Protein AF-A0A8T4W3H3-F1 (afdb_monomer)

Mean predicted aligned error: 14.24 Å

Secondary structure (DSSP, 8-state):
----SHHHHHHHHHHHHHHHTTSEEE-TTT--EEETT-SB-TTT--B--HHHHHHHH----HHHHHHHHHHSTTHHHHHTT-HHHHHHHHHHHHHHHHHHHHHTTSTTTHHHHHHHHHHHHHHHHHHHHHS--GGGTTT----SSPP-HHHHHHHHHHSTTHHHHHTT-HHHHHHHHHHHHHHHHHHHHHHHHH--TTHHHHHHHHHHHHHHHHHHHHHHHHHHHHHHHHHHHHHHHHHH--

Sequence (242 aa):
MPEGGRVQEIFIDGVSSRLENRDKYICPGCSEKITSKTKECPNCGLEFGKSYGHILKNRKNKIAAAIGTALFPGIGQLHNDQLEKSLIFLFLGVISHHYILNYISGSYIFLPIILIALLWAYFIYDAYSSVPNFAYQEGISPSNTEKSTIKAVLGSVVFPGIGQIYNGQYTKGAIMILVESIAFFYLHMTYYGFGILLEPLHALLFIAWLWAFNIYDAFMISKKINLLKGEILSLKETYRSG

Radius of gyration: 24.1 Å; Cα contacts (8 Å, |Δi|>4): 242; chains: 1; bounding box: 52×74×60 Å

Structure (mmCIF, N/CA/C/O backbone):
data_AF-A0A8T4W3H3-F1
#
_entry.id   AF-A0A8T4W3H3-F1
#
loop_
_atom_site.group_PDB
_atom_site.id
_atom_site.type_symbol
_atom_site.label_atom_id
_atom_site.label_alt_id
_atom_site.label_comp_id
_atom_site.label_asym_id
_atom_site.label_entity_id
_atom_site.label_seq_id
_atom_site.pdbx_PDB_ins_code
_atom_site.Cartn_x
_atom_site.Cartn_y
_atom_site.Cartn_z
_atom_site.occupancy
_atom_site.B_iso_or_equiv
_atom_site.auth_seq_id
_atom_site.auth_comp_id
_atom_site.auth_asym_id
_atom_site.auth_atom_id
_atom_site.pdbx_PDB_model_num
ATOM 1 N N . MET A 1 1 ? -10.776 60.992 21.152 1.00 45.81 1 MET A N 1
ATOM 2 C CA . MET A 1 1 ? -10.288 59.643 20.789 1.00 45.81 1 MET A CA 1
ATOM 3 C C . MET A 1 1 ? -10.115 58.849 22.072 1.00 45.81 1 MET A C 1
ATOM 5 O O . MET A 1 1 ? -9.327 59.273 22.908 1.00 45.81 1 MET A O 1
ATOM 9 N N . PRO A 1 2 ? -10.950 57.821 22.291 1.00 41.34 2 PRO A N 1
ATOM 10 C CA . PRO A 1 2 ? -10.392 56.467 22.334 1.00 41.34 2 PRO A CA 1
ATOM 11 C C . PRO A 1 2 ? -11.343 55.413 21.723 1.00 41.34 2 PRO A C 1
ATOM 13 O O . PRO A 1 2 ? -12.384 55.106 22.291 1.00 41.34 2 PRO A O 1
ATOM 16 N N . GLU A 1 3 ? -10.955 54.807 20.597 1.00 42.91 3 GLU A N 1
ATOM 17 C CA . GLU A 1 3 ? -11.594 53.602 20.023 1.00 42.91 3 GLU A CA 1
ATOM 18 C C . GLU A 1 3 ? -10.587 52.438 19.936 1.00 42.91 3 GLU A C 1
ATOM 20 O O . GLU A 1 3 ? -10.442 51.780 18.913 1.00 42.91 3 GLU A O 1
ATOM 25 N N . GLY A 1 4 ? -9.827 52.203 21.009 1.00 39.50 4 GLY A N 1
ATOM 26 C CA . GLY A 1 4 ? -8.766 51.183 21.028 1.00 39.50 4 GLY A CA 1
ATOM 27 C C . GLY A 1 4 ? -9.091 49.886 21.778 1.00 39.50 4 GLY A C 1
ATOM 28 O O . GLY A 1 4 ? -8.348 48.923 21.645 1.00 39.50 4 GLY A O 1
ATOM 29 N N . GLY A 1 5 ? -10.162 49.841 22.581 1.00 38.53 5 GLY A N 1
ATOM 30 C CA . GLY A 1 5 ? -10.387 48.739 23.535 1.00 38.53 5 GLY A CA 1
ATOM 31 C C . GLY A 1 5 ? -11.334 47.627 23.072 1.00 38.53 5 GLY A C 1
ATOM 32 O O . GLY A 1 5 ? -11.196 46.487 23.495 1.00 38.53 5 GLY A O 1
ATOM 33 N N . ARG A 1 6 ? -12.289 47.920 22.180 1.00 38.94 6 ARG A N 1
ATOM 34 C CA . ARG A 1 6 ? -13.423 47.009 21.918 1.00 38.94 6 ARG A CA 1
ATOM 35 C C . ARG A 1 6 ? -13.124 45.898 20.896 1.00 38.94 6 ARG A C 1
ATOM 37 O O . ARG A 1 6 ? -13.886 44.947 20.786 1.00 38.94 6 ARG A O 1
ATOM 44 N N . VAL A 1 7 ? -12.023 45.997 20.145 1.00 41.88 7 VAL A N 1
ATOM 45 C CA . VAL A 1 7 ? -11.688 45.039 19.069 1.00 41.88 7 VAL A CA 1
ATOM 46 C C . VAL A 1 7 ? -10.893 43.830 19.588 1.00 41.88 7 VAL A C 1
ATOM 48 O O . VAL A 1 7 ? -11.003 42.745 19.022 1.00 41.88 7 VAL A O 1
ATOM 51 N N . GLN A 1 8 ? -10.139 43.968 20.688 1.00 38.69 8 GLN A N 1
ATOM 52 C CA . GLN A 1 8 ? -9.383 42.845 21.263 1.00 38.69 8 GLN A CA 1
ATOM 53 C C . GLN A 1 8 ? -10.273 41.841 22.012 1.00 38.69 8 GLN A C 1
ATOM 55 O O . GLN A 1 8 ? -10.057 40.641 21.868 1.00 38.69 8 GLN A O 1
ATOM 60 N N . GLU A 1 9 ? -11.310 42.288 22.726 1.00 37.81 9 GLU A N 1
ATOM 61 C CA . GLU A 1 9 ? -12.220 41.381 23.451 1.00 37.81 9 GLU A CA 1
ATOM 62 C C . GLU A 1 9 ? -13.049 40.504 22.496 1.00 37.81 9 GLU A C 1
ATOM 64 O O . GLU A 1 9 ? -13.108 39.290 22.667 1.00 37.81 9 GLU A O 1
ATOM 69 N N . ILE A 1 10 ? -13.565 41.066 21.394 1.00 43.97 10 ILE A N 1
ATOM 70 C CA . ILE A 1 10 ? -14.356 40.309 20.401 1.00 43.97 10 ILE A CA 1
ATOM 71 C C . ILE A 1 10 ? -13.502 39.242 19.686 1.00 43.97 10 ILE A C 1
ATOM 73 O O . ILE A 1 10 ? -13.996 38.166 19.335 1.00 43.97 10 ILE A O 1
ATOM 77 N N . PHE A 1 11 ? -12.208 39.508 19.477 1.00 35.41 11 PHE A N 1
ATOM 78 C CA . PHE A 1 11 ? -11.300 38.554 18.838 1.00 35.41 11 PHE A CA 1
ATOM 79 C C . PHE A 1 11 ? -10.868 37.432 19.794 1.00 35.41 11 PHE A C 1
ATOM 81 O O . PHE A 1 11 ? -10.768 36.280 19.370 1.00 35.41 11 PHE A O 1
ATOM 88 N N . ILE A 1 12 ? -10.670 37.730 21.083 1.00 44.00 12 ILE A N 1
ATOM 89 C CA . ILE A 1 12 ? -10.329 36.722 22.099 1.00 44.00 12 ILE A CA 1
ATOM 90 C C . ILE A 1 12 ? -11.544 35.837 22.412 1.00 44.00 12 ILE A C 1
ATOM 92 O O . ILE A 1 12 ? -11.403 34.612 22.427 1.00 44.00 12 ILE A O 1
ATOM 96 N N . ASP A 1 13 ? -12.747 36.403 22.518 1.00 39.69 13 ASP A N 1
ATOM 97 C CA . ASP A 1 13 ? -13.978 35.635 22.745 1.00 39.69 13 ASP A CA 1
ATOM 98 C C . ASP A 1 13 ? -14.364 34.781 21.525 1.00 39.69 13 ASP A C 1
ATOM 100 O O . ASP A 1 13 ? -14.791 33.629 21.658 1.00 39.69 13 ASP A O 1
ATOM 104 N N . GLY A 1 14 ? -14.128 35.282 20.307 1.00 32.41 14 GLY A N 1
ATOM 105 C CA . GLY A 1 14 ? -14.352 34.552 19.053 1.00 32.41 14 GLY A CA 1
ATOM 106 C C . GLY A 1 14 ? -13.348 33.422 18.769 1.00 32.41 14 GLY A C 1
ATOM 107 O O . GLY A 1 14 ? -13.636 32.531 17.960 1.00 32.41 14 GLY A O 1
ATOM 108 N N . VAL A 1 15 ? -12.174 33.445 19.414 1.00 40.03 15 VAL A N 1
ATOM 109 C CA . VAL A 1 15 ? -11.152 32.383 19.364 1.00 40.03 15 VAL A CA 1
ATOM 110 C C . VAL A 1 15 ? -11.335 31.400 20.524 1.00 40.03 15 VAL A C 1
ATOM 112 O O . VAL A 1 15 ? -11.260 30.194 20.294 1.00 40.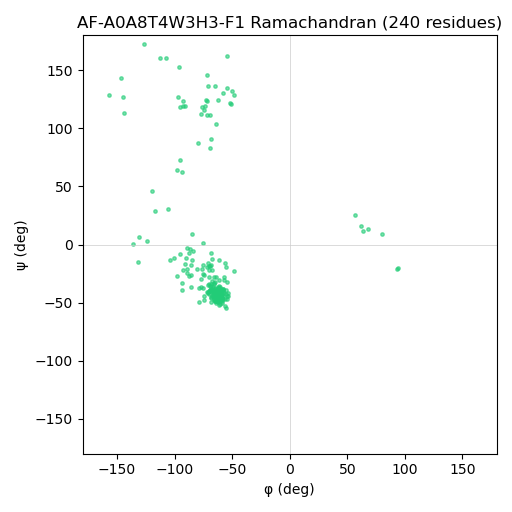03 15 VAL A O 1
ATOM 115 N N . SER A 1 16 ? -11.675 31.880 21.725 1.00 38.88 16 SER A N 1
ATOM 116 C CA . SER A 1 16 ? -12.013 31.057 22.895 1.00 38.88 16 SER A CA 1
ATOM 117 C C . SER A 1 16 ? -13.235 30.170 22.624 1.00 38.88 16 SER A C 1
ATOM 119 O O . SER A 1 16 ? -13.152 28.946 22.727 1.00 38.88 16 SER A O 1
ATOM 121 N N . SER A 1 17 ? -14.319 30.746 22.092 1.00 39.88 17 SER A N 1
ATOM 122 C CA . SER A 1 17 ? -15.522 30.000 21.687 1.00 39.88 17 SER A CA 1
ATOM 123 C C . SER A 1 17 ? -15.275 29.013 20.536 1.00 39.88 17 SER A C 1
ATOM 125 O O . SER A 1 17 ? -15.931 27.974 20.450 1.00 39.88 17 SER A O 1
ATOM 127 N N . ARG A 1 18 ? -14.294 29.271 19.657 1.00 34.09 18 ARG A N 1
ATOM 128 C CA . ARG A 1 18 ? -13.890 28.338 18.587 1.00 34.09 18 ARG A CA 1
ATOM 129 C C . ARG A 1 18 ? -12.967 27.217 19.060 1.00 34.09 18 ARG A C 1
ATOM 131 O O . ARG A 1 18 ? -12.865 26.205 18.366 1.00 34.09 18 ARG A O 1
ATOM 138 N N . LEU A 1 19 ? -12.285 27.389 20.189 1.00 41.34 19 LEU A N 1
ATOM 139 C CA . LEU A 1 19 ? -11.478 26.349 20.827 1.00 41.34 19 LEU A CA 1
ATOM 140 C C . LEU A 1 19 ? -12.337 25.471 21.743 1.00 41.34 19 LEU A C 1
ATOM 142 O O . LEU A 1 19 ? -12.171 24.256 21.736 1.00 41.34 19 LEU A O 1
ATOM 146 N N . GLU A 1 20 ? -13.320 26.053 22.427 1.00 44.22 20 GLU A N 1
ATOM 147 C CA . GLU A 1 20 ? -14.256 25.333 23.297 1.00 44.22 20 GLU A CA 1
ATOM 148 C C . GLU A 1 20 ? -15.237 24.439 22.511 1.00 44.22 20 GLU A C 1
ATOM 150 O O . GLU A 1 20 ? -15.650 23.378 22.973 1.00 44.22 20 GLU A O 1
ATOM 155 N N . ASN A 1 21 ? -15.553 24.803 21.264 1.00 42.97 21 ASN A N 1
ATOM 156 C CA . ASN A 1 21 ? -16.473 24.043 20.409 1.00 42.97 21 ASN A CA 1
ATOM 157 C C . ASN A 1 21 ? -15.813 22.863 19.657 1.00 42.97 21 ASN A C 1
ATOM 159 O O . ASN A 1 21 ? -16.515 22.113 18.984 1.00 42.97 21 ASN A O 1
ATOM 163 N N . ARG A 1 22 ? -14.481 22.684 19.742 1.00 46.62 22 ARG A N 1
ATOM 164 C CA . ARG A 1 22 ? -13.759 21.557 19.102 1.00 46.62 22 ARG A CA 1
ATOM 165 C C . ARG A 1 22 ? -13.631 20.313 19.971 1.00 46.62 22 ARG A C 1
ATOM 167 O O . ARG A 1 22 ? -13.251 19.267 19.460 1.00 46.62 22 ARG A O 1
ATOM 174 N N . ASP A 1 23 ? -13.953 20.429 21.251 1.00 53.47 23 ASP A N 1
ATOM 175 C CA . ASP A 1 23 ? -13.866 19.334 22.211 1.00 53.47 23 ASP A CA 1
ATOM 176 C C . ASP A 1 23 ? -15.256 18.784 22.563 1.00 53.47 23 ASP A C 1
ATOM 178 O O . ASP A 1 23 ? -15.481 18.326 23.684 1.00 53.47 23 ASP A O 1
ATOM 182 N N . LYS A 1 24 ? -16.200 18.856 21.617 1.00 55.69 24 LYS A N 1
ATOM 183 C CA . LYS A 1 24 ? -17.513 18.222 21.739 1.00 55.69 24 LYS A CA 1
ATOM 184 C C . LYS A 1 24 ? -17.443 16.824 21.142 1.00 55.69 24 LYS A C 1
ATOM 186 O O . LYS A 1 24 ? -17.145 16.678 19.963 1.00 55.69 24 LYS A O 1
ATOM 191 N N . TYR A 1 25 ? -17.706 15.828 21.972 1.00 63.03 25 TYR A N 1
ATOM 192 C CA . TYR A 1 25 ? -17.800 14.422 21.595 1.00 63.03 25 TYR A CA 1
ATOM 193 C C . TYR A 1 25 ? -19.248 13.980 21.770 1.00 63.03 25 TYR A C 1
ATOM 195 O O . TYR A 1 25 ? -20.010 14.612 22.501 1.00 63.03 25 TYR A O 1
ATOM 203 N N . ILE A 1 26 ? -19.636 12.892 21.122 1.00 65.31 26 ILE A N 1
ATOM 204 C CA . ILE A 1 26 ? -20.949 12.280 21.315 1.00 65.31 26 ILE A CA 1
ATOM 205 C C . ILE A 1 26 ? -20.803 11.124 22.307 1.00 65.31 26 ILE A C 1
ATOM 207 O O . ILE A 1 26 ? -19.959 10.244 22.133 1.00 65.31 26 ILE A O 1
ATOM 211 N N . CYS A 1 27 ? -21.615 11.123 23.365 1.00 66.00 27 CYS A N 1
ATOM 212 C CA . CYS A 1 27 ? -21.672 10.015 24.309 1.00 66.00 27 CYS A CA 1
ATOM 213 C C . CYS A 1 27 ? -22.138 8.742 23.577 1.00 66.00 27 CYS A C 1
ATOM 215 O O . CYS A 1 27 ? -23.229 8.749 23.007 1.00 66.00 27 CYS A O 1
ATOM 217 N N . PRO A 1 28 ? -21.382 7.631 23.611 1.00 59.25 28 PRO A N 1
ATOM 218 C CA . PRO A 1 28 ? -21.751 6.411 22.891 1.00 59.25 28 PRO A CA 1
ATOM 219 C C . PRO A 1 28 ? -22.979 5.703 23.481 1.00 59.25 28 PRO A C 1
ATOM 221 O O . PRO A 1 28 ? -23.588 4.888 22.793 1.00 59.25 28 PRO A O 1
ATOM 224 N N . GLY A 1 29 ? -23.343 6.004 24.733 1.00 68.44 29 GLY A N 1
ATOM 225 C CA . GLY A 1 29 ? -24.521 5.436 25.389 1.00 68.44 29 GLY A CA 1
ATOM 226 C C . GLY A 1 29 ? -25.832 6.102 24.963 1.00 68.44 29 GLY A C 1
ATOM 227 O O . GLY A 1 29 ? -26.779 5.428 24.573 1.00 68.44 29 GLY A O 1
ATOM 228 N N . CYS A 1 30 ? -25.879 7.438 24.990 1.00 71.94 30 CYS A N 1
ATOM 229 C CA . CYS A 1 30 ? -27.124 8.205 24.827 1.00 71.94 30 CYS A CA 1
ATOM 230 C C . CYS A 1 30 ? -27.100 9.241 23.696 1.00 71.94 30 CYS A C 1
ATOM 232 O O . CYS A 1 30 ? -28.071 9.964 23.503 1.00 71.94 30 CYS A O 1
ATOM 234 N N . SER A 1 31 ? -26.006 9.323 22.937 1.00 69.50 31 SER A N 1
ATOM 235 C CA . SER A 1 31 ? -25.795 10.301 21.860 1.00 69.50 31 SER A CA 1
ATOM 236 C C . SER A 1 31 ? -25.794 11.777 22.294 1.00 69.50 31 SER A C 1
ATOM 238 O O . SER A 1 31 ? -25.873 12.671 21.451 1.00 69.50 31 SER A O 1
ATOM 240 N N . GLU A 1 32 ? -25.657 12.050 23.594 1.00 77.50 32 GLU A N 1
ATOM 241 C CA . GLU A 1 32 ? -25.567 13.413 24.123 1.00 77.50 32 GLU A CA 1
ATOM 242 C C . GLU A 1 32 ? -24.221 14.065 23.788 1.00 77.50 32 GLU A C 1
ATOM 244 O O . GLU A 1 32 ? -23.181 13.402 23.793 1.00 77.50 32 GLU A O 1
ATOM 249 N N . LYS A 1 33 ? -24.214 15.379 23.550 1.00 72.94 33 LYS A N 1
ATOM 250 C CA . LYS A 1 33 ? -22.971 16.121 23.308 1.00 72.94 33 LYS A CA 1
ATOM 251 C C . LYS A 1 33 ? -22.247 16.362 24.633 1.00 72.94 33 LYS A C 1
ATOM 253 O O . LYS A 1 33 ? -22.698 17.139 25.467 1.00 72.94 33 LYS A O 1
ATOM 258 N N . ILE A 1 34 ? -21.097 15.726 24.808 1.00 73.19 34 ILE A N 1
ATOM 259 C CA . ILE A 1 34 ? -20.238 15.830 25.993 1.00 73.19 34 ILE A CA 1
ATOM 260 C C . ILE A 1 34 ? -18.980 16.643 25.687 1.00 73.19 34 ILE A C 1
ATOM 262 O O . ILE A 1 34 ? -18.580 16.785 24.532 1.00 73.19 34 ILE A O 1
ATOM 266 N N . THR A 1 35 ? -18.325 17.154 26.726 1.00 70.06 35 THR A N 1
ATOM 267 C CA . THR A 1 35 ? -17.037 17.848 26.585 1.00 70.06 35 THR A CA 1
ATOM 268 C C . THR A 1 35 ? -15.880 16.885 26.864 1.00 70.06 35 THR A C 1
ATOM 270 O O . THR A 1 35 ? -16.023 15.945 27.642 1.00 70.06 35 THR A O 1
ATOM 273 N N . SER A 1 36 ? -14.699 17.112 26.282 1.00 59.97 36 SER A N 1
ATOM 274 C CA . SER A 1 36 ? -13.504 16.263 26.507 1.00 59.97 36 SER A CA 1
ATOM 275 C C . SER A 1 36 ? -13.073 16.117 27.974 1.00 59.97 36 SER A C 1
ATOM 277 O O . SER A 1 36 ? -12.262 15.250 28.297 1.00 59.97 36 SER A O 1
ATOM 279 N N . LYS A 1 37 ? -13.575 16.987 28.859 1.00 60.28 37 LYS A N 1
ATOM 280 C CA . LYS A 1 37 ? -13.201 17.066 30.276 1.00 60.28 37 LYS A CA 1
ATOM 281 C C . LYS A 1 37 ? -14.195 16.396 31.225 1.00 60.28 37 LYS A C 1
ATOM 283 O O . LYS A 1 37 ? -13.867 16.237 32.400 1.00 60.28 37 LYS A O 1
ATOM 288 N N . THR A 1 38 ? -15.389 16.018 30.766 1.00 63.47 38 THR A N 1
ATOM 289 C CA . THR A 1 38 ? -16.368 15.333 31.622 1.00 63.47 38 THR A CA 1
ATOM 290 C C . THR A 1 38 ? -15.915 13.901 31.904 1.00 63.47 38 THR A C 1
ATOM 292 O O . THR A 1 38 ? -15.664 13.143 30.974 1.00 63.47 38 THR A O 1
ATOM 295 N N . LYS A 1 39 ? -15.787 13.538 33.190 1.00 70.81 39 LYS A N 1
ATOM 296 C CA . LYS A 1 39 ? -15.483 12.163 33.638 1.00 70.81 39 LYS A CA 1
ATOM 297 C C . LYS A 1 39 ? -16.681 11.228 33.523 1.00 70.81 39 LYS A C 1
ATOM 299 O O . LYS A 1 39 ? -16.500 10.022 33.541 1.00 70.81 39 LYS A O 1
ATOM 304 N N . GLU A 1 40 ? -17.875 11.785 33.400 1.00 78.62 40 GLU A N 1
ATOM 305 C CA . GLU A 1 40 ? -19.131 11.055 33.358 1.00 78.62 40 GLU A CA 1
ATOM 306 C C . GLU A 1 40 ? -20.105 11.793 32.434 1.00 78.62 40 GLU A C 1
ATOM 308 O O . GLU A 1 40 ? -20.083 13.027 32.363 1.00 78.62 40 GLU A O 1
ATOM 313 N N . CYS A 1 41 ? -20.923 11.060 31.680 1.00 76.19 41 CYS A N 1
ATOM 314 C CA . CYS A 1 41 ? -21.953 11.665 30.845 1.00 76.19 41 CYS A CA 1
ATOM 315 C C . CYS A 1 41 ? -23.105 12.185 31.721 1.00 76.19 41 CYS A C 1
ATOM 317 O O . CYS A 1 41 ? -23.733 11.383 32.409 1.00 76.19 41 CYS A O 1
ATOM 319 N N . PRO A 1 42 ? -23.477 13.474 31.631 1.00 76.81 42 PRO A N 1
ATOM 320 C CA . PRO A 1 42 ? -24.537 14.045 32.464 1.00 76.81 42 PRO A CA 1
ATOM 321 C C . PRO A 1 42 ? -25.937 13.504 32.140 1.00 76.81 42 PRO A C 1
ATOM 323 O O . PRO A 1 42 ? -26.843 13.664 32.947 1.00 76.81 42 PRO A O 1
ATOM 326 N N . ASN A 1 43 ? -26.129 12.893 30.965 1.00 80.75 43 ASN A N 1
ATOM 327 C CA . ASN A 1 43 ? -27.431 12.381 30.536 1.00 80.75 43 ASN A CA 1
ATOM 328 C C . ASN A 1 43 ? -27.634 10.895 30.879 1.00 80.75 43 ASN A C 1
ATOM 330 O O . ASN A 1 43 ? -28.749 10.479 31.162 1.00 80.75 43 ASN A O 1
ATOM 334 N N . CYS A 1 44 ? -26.577 10.075 30.863 1.00 75.94 44 CYS A N 1
ATOM 335 C CA . CYS A 1 44 ? -26.719 8.626 31.065 1.00 75.94 44 CYS A CA 1
ATOM 336 C C . CYS A 1 44 ? -25.769 8.011 32.099 1.00 75.94 44 CYS A C 1
ATOM 338 O O . CYS A 1 44 ? -25.692 6.790 32.171 1.00 75.94 44 CYS A O 1
ATOM 340 N N . GLY A 1 45 ? -24.995 8.818 32.830 1.00 73.06 45 GLY A N 1
ATOM 341 C CA . GLY A 1 45 ? -24.096 8.340 33.888 1.00 73.06 45 GLY A CA 1
ATOM 342 C C . GLY A 1 45 ? -22.903 7.508 33.403 1.00 73.06 45 GLY A C 1
ATOM 343 O O . GLY A 1 45 ? -22.252 6.822 34.182 1.00 73.06 45 GLY A O 1
ATOM 344 N N . LEU A 1 46 ? -22.611 7.516 32.095 1.00 70.31 46 LEU A N 1
ATOM 345 C CA . LEU A 1 46 ? -21.503 6.738 31.538 1.00 70.31 46 LEU A CA 1
ATOM 346 C C . LEU A 1 46 ? -20.167 7.331 32.003 1.00 70.31 46 LEU A C 1
ATOM 348 O O . LEU A 1 46 ? -19.802 8.419 31.556 1.00 70.31 46 LEU A O 1
ATOM 352 N N . GLU A 1 47 ? -19.430 6.615 32.851 1.00 70.81 47 GLU A N 1
ATOM 353 C CA . GLU A 1 47 ? -18.094 7.021 33.288 1.00 70.81 47 GLU A CA 1
ATOM 354 C C . GLU A 1 47 ? -17.047 6.832 32.177 1.00 70.81 47 GLU A C 1
ATOM 356 O O . GLU A 1 47 ? -16.738 5.727 31.724 1.00 70.81 47 GLU A O 1
ATOM 361 N N . PHE A 1 48 ? -16.423 7.932 31.767 1.00 66.50 48 PHE A N 1
ATOM 362 C CA . PHE A 1 48 ? -15.249 7.939 30.909 1.00 66.50 48 PHE A CA 1
ATOM 363 C C . PHE A 1 48 ? -14.020 7.642 31.772 1.00 66.50 48 PHE A C 1
ATOM 365 O O . PHE A 1 48 ? -13.349 8.539 32.289 1.00 66.50 48 PHE A O 1
ATOM 372 N N . GLY A 1 49 ? -13.721 6.353 31.952 1.00 51.50 49 GLY A N 1
ATOM 373 C CA . GLY A 1 49 ? -12.521 5.920 32.668 1.00 51.50 49 GLY A CA 1
ATOM 374 C C . GLY A 1 49 ? -11.237 6.530 32.080 1.00 51.50 49 GLY A C 1
ATOM 375 O O . GLY A 1 49 ? -11.196 6.955 30.923 1.00 51.50 49 GLY A O 1
ATOM 376 N N . LYS A 1 50 ? -10.133 6.514 32.848 1.00 46.72 50 LYS A N 1
ATOM 377 C CA . LYS A 1 50 ? -8.797 7.011 32.424 1.00 46.72 50 LYS A CA 1
ATOM 378 C C . LYS A 1 50 ? -8.344 6.495 31.041 1.00 46.72 50 LYS A C 1
ATOM 380 O O . LYS A 1 50 ? -7.530 7.145 30.388 1.00 46.72 50 LYS A O 1
ATOM 385 N N . SER A 1 51 ? -8.892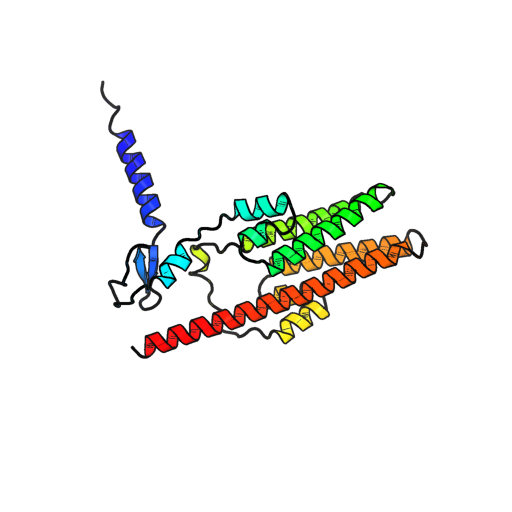 5.363 30.598 1.00 42.25 51 SER A N 1
ATOM 386 C CA . SER A 1 51 ? -8.693 4.772 29.271 1.00 42.25 51 SER A CA 1
ATOM 387 C C . SER A 1 51 ? -9.171 5.678 28.119 1.00 42.25 51 SER A C 1
ATOM 389 O O . SER A 1 51 ? -8.439 5.876 27.151 1.00 42.25 51 SER A O 1
ATOM 391 N N . TYR A 1 52 ? -10.330 6.339 28.249 1.00 42.50 52 TYR A N 1
ATOM 392 C CA . TYR A 1 52 ? -10.864 7.235 27.209 1.00 42.50 52 TYR A CA 1
ATOM 393 C C . TYR A 1 52 ? -10.028 8.511 27.048 1.00 42.50 52 TYR A C 1
ATOM 395 O O . TYR A 1 52 ? -9.788 8.975 25.934 1.00 42.50 52 TYR A O 1
ATOM 403 N N . GLY A 1 53 ? -9.491 9.037 28.153 1.00 40.12 53 GLY A N 1
ATOM 404 C CA . GLY A 1 53 ? -8.582 10.184 28.125 1.00 40.12 53 GLY A CA 1
ATOM 405 C C . GLY A 1 53 ? -7.292 9.915 27.339 1.00 40.12 53 GLY A C 1
ATOM 406 O O . GLY A 1 53 ? -6.761 10.831 26.718 1.00 40.12 53 GLY A O 1
ATOM 407 N N . HIS A 1 54 ? -6.803 8.671 27.299 1.00 39.47 54 HIS A N 1
ATOM 408 C CA . HIS A 1 54 ? -5.605 8.312 26.530 1.00 39.47 54 HIS A CA 1
ATOM 409 C C . HIS A 1 54 ? -5.881 8.193 25.020 1.00 39.47 54 HIS A C 1
ATOM 411 O O . HIS A 1 54 ? -5.007 8.511 24.213 1.00 39.47 54 HIS A O 1
ATOM 417 N N . ILE A 1 55 ? -7.108 7.818 24.638 1.00 44.56 55 ILE A N 1
ATOM 418 C CA . ILE A 1 55 ? -7.577 7.788 23.241 1.00 44.56 55 ILE A CA 1
ATOM 419 C C . ILE A 1 55 ? -7.670 9.212 22.662 1.00 44.56 55 ILE A C 1
ATOM 421 O O . ILE A 1 55 ? -7.408 9.418 21.480 1.00 44.56 55 ILE A O 1
ATOM 425 N N . LEU A 1 56 ? -7.963 10.213 23.500 1.00 46.59 56 LEU A N 1
ATOM 426 C CA . LEU A 1 56 ? -8.101 11.616 23.085 1.00 46.59 56 LEU A CA 1
ATOM 427 C C . LEU A 1 56 ? -6.807 12.442 23.194 1.00 46.59 56 LEU A C 1
ATOM 429 O O . LEU A 1 56 ? -6.673 13.478 22.539 1.00 46.59 56 LEU A O 1
ATOM 433 N N . LYS A 1 57 ? -5.843 12.015 24.020 1.00 42.47 57 LYS A N 1
ATOM 434 C CA . LYS A 1 57 ? -4.673 12.839 24.374 1.00 42.47 57 LYS A CA 1
ATOM 435 C C . LYS A 1 57 ? -3.511 12.754 23.381 1.00 42.47 57 LYS A C 1
ATOM 437 O O . LYS A 1 57 ? -2.683 13.662 23.367 1.00 42.47 57 LYS A O 1
ATOM 442 N N . ASN A 1 58 ? -3.454 11.743 22.513 1.00 51.81 58 ASN A N 1
ATOM 443 C CA . ASN A 1 58 ? -2.370 11.628 21.534 1.00 51.81 58 ASN A CA 1
ATOM 444 C C . ASN A 1 58 ? -2.777 12.223 20.173 1.00 51.81 58 ASN A C 1
ATOM 446 O O . ASN A 1 58 ? -3.065 11.503 19.216 1.00 51.81 58 ASN A O 1
ATOM 450 N N . ARG A 1 59 ? -2.850 13.563 20.089 1.00 60.00 59 ARG A N 1
ATOM 451 C CA . ARG A 1 59 ? -3.113 14.270 18.821 1.00 60.00 59 ARG A CA 1
ATOM 452 C C . ARG A 1 59 ? -1.919 14.115 17.878 1.00 60.00 59 ARG A C 1
ATOM 454 O O . ARG A 1 59 ? -1.010 14.941 17.875 1.00 60.00 59 ARG A O 1
ATOM 461 N N . LYS A 1 60 ? -1.935 13.075 17.051 1.00 73.00 60 LYS A N 1
ATOM 462 C CA . LYS A 1 60 ? -0.953 12.910 15.974 1.00 73.00 60 LYS A CA 1
ATOM 463 C C . LYS A 1 60 ? -1.212 13.928 14.872 1.00 73.00 60 LYS A C 1
ATOM 465 O O . LYS A 1 60 ? -2.359 14.163 14.489 1.00 73.00 60 LYS A O 1
ATOM 470 N N . ASN A 1 61 ? -0.153 14.555 14.369 1.00 81.25 61 ASN A N 1
ATOM 471 C CA . ASN A 1 61 ? -0.269 15.590 13.346 1.00 81.25 61 ASN A CA 1
ATOM 472 C C . ASN A 1 61 ? -0.130 14.961 11.951 1.00 81.25 61 ASN A C 1
ATOM 474 O O . ASN A 1 61 ? 0.915 14.410 11.612 1.00 81.25 61 ASN A O 1
ATOM 478 N N . LYS A 1 62 ? -1.173 15.092 11.120 1.00 84.88 62 LYS A N 1
ATOM 479 C CA . LYS A 1 62 ? -1.203 14.568 9.741 1.00 84.88 62 LYS A CA 1
ATOM 480 C C . LYS A 1 62 ? -0.054 15.068 8.883 1.00 84.88 62 LYS A C 1
ATOM 482 O O . LYS A 1 62 ? 0.531 14.308 8.119 1.00 84.88 62 LYS A O 1
ATOM 487 N N . ILE A 1 63 ? 0.248 16.356 9.014 1.00 86.19 63 ILE A N 1
ATOM 488 C CA . ILE A 1 63 ? 1.305 17.011 8.254 1.00 86.19 63 ILE A CA 1
ATOM 489 C C . ILE A 1 63 ? 2.659 16.504 8.746 1.00 86.19 63 ILE A C 1
ATOM 491 O O . ILE A 1 63 ? 3.516 16.202 7.927 1.00 86.19 63 ILE A O 1
ATOM 495 N N . ALA A 1 64 ? 2.835 16.317 10.058 1.00 84.44 64 ALA A N 1
ATOM 496 C CA . ALA A 1 64 ? 4.071 15.752 10.600 1.00 84.44 64 ALA A CA 1
ATOM 497 C C . ALA A 1 64 ? 4.306 14.311 10.114 1.00 84.44 64 ALA A C 1
ATOM 499 O O . ALA A 1 64 ? 5.417 13.984 9.706 1.00 84.44 64 ALA A O 1
ATOM 500 N N . ALA A 1 65 ? 3.260 13.476 10.078 1.00 87.06 65 ALA A N 1
ATOM 501 C CA . ALA A 1 65 ? 3.349 12.126 9.519 1.00 87.06 65 ALA A CA 1
ATOM 502 C C . ALA A 1 65 ? 3.701 12.148 8.016 1.00 87.06 65 ALA A C 1
ATOM 504 O O . ALA A 1 65 ? 4.575 11.408 7.560 1.00 87.06 65 ALA A O 1
ATOM 505 N N . ALA A 1 66 ? 3.065 13.032 7.242 1.00 88.94 66 ALA A N 1
ATOM 506 C CA . ALA A 1 66 ? 3.354 13.195 5.819 1.00 88.94 66 ALA A CA 1
ATOM 507 C C . ALA A 1 66 ? 4.801 13.659 5.572 1.00 88.94 66 ALA A C 1
ATOM 509 O O . ALA A 1 66 ? 5.516 13.026 4.799 1.00 88.94 66 ALA A O 1
ATOM 510 N N . ILE A 1 67 ? 5.252 14.709 6.271 1.00 90.38 67 ILE A N 1
ATOM 511 C CA . ILE A 1 67 ? 6.614 15.255 6.162 1.00 90.38 67 ILE A CA 1
ATOM 512 C C . ILE A 1 67 ? 7.651 14.210 6.569 1.00 90.38 67 ILE A C 1
ATOM 514 O O . ILE A 1 67 ? 8.638 14.035 5.862 1.00 90.38 67 ILE A O 1
ATOM 518 N N . GLY A 1 68 ? 7.417 13.482 7.666 1.00 87.56 68 GLY A N 1
ATOM 519 C CA . GLY A 1 68 ? 8.317 12.413 8.096 1.00 87.56 68 GLY A CA 1
ATOM 520 C C . GLY A 1 68 ? 8.552 11.398 6.978 1.00 87.56 68 GLY A C 1
ATOM 521 O O . GLY A 1 68 ? 9.694 11.092 6.652 1.00 87.56 68 GLY A O 1
ATOM 522 N N . THR A 1 69 ? 7.477 10.957 6.323 1.00 90.94 69 THR A N 1
ATOM 523 C CA . THR A 1 69 ? 7.556 9.994 5.211 1.00 90.94 69 THR A CA 1
ATOM 524 C C . THR A 1 69 ? 8.179 10.575 3.943 1.00 90.94 69 THR A C 1
ATOM 526 O O . THR A 1 69 ? 8.859 9.859 3.207 1.00 90.94 69 THR A O 1
ATOM 529 N N . ALA A 1 70 ? 7.952 11.865 3.687 1.00 88.50 70 ALA A N 1
ATOM 530 C CA . ALA A 1 70 ? 8.547 12.572 2.559 1.00 88.50 70 ALA A CA 1
ATOM 531 C C . ALA A 1 70 ? 10.072 12.696 2.698 1.00 88.50 70 ALA A C 1
ATOM 533 O O . ALA A 1 70 ? 10.774 12.629 1.698 1.00 88.50 70 ALA A O 1
ATOM 534 N N . LEU A 1 71 ? 10.585 12.845 3.925 1.00 86.38 71 LEU A N 1
ATOM 535 C CA . LEU A 1 71 ? 12.026 12.852 4.190 1.00 86.38 71 LEU A CA 1
ATOM 536 C C . LEU A 1 71 ? 12.615 11.446 4.102 1.00 86.38 71 LEU A C 1
ATOM 538 O O . LEU A 1 71 ? 13.632 11.242 3.446 1.00 86.38 71 LEU A O 1
ATOM 542 N N . PHE A 1 72 ? 11.966 10.477 4.749 1.00 87.75 72 PHE A N 1
ATOM 543 C CA . PHE A 1 72 ? 12.395 9.086 4.734 1.00 87.75 72 PHE A CA 1
ATOM 544 C C . PHE A 1 72 ? 11.184 8.146 4.743 1.00 87.75 72 PHE A C 1
ATOM 546 O O . PHE A 1 72 ? 10.345 8.229 5.650 1.00 87.75 72 PHE A O 1
ATOM 553 N N . PRO A 1 73 ? 11.103 7.205 3.784 1.00 89.38 73 PRO A N 1
ATOM 554 C CA . PRO A 1 73 ? 10.066 6.181 3.759 1.00 89.38 73 PRO A CA 1
ATOM 555 C C . PRO A 1 73 ? 9.897 5.484 5.117 1.00 89.38 73 PRO A C 1
ATOM 557 O O . PRO A 1 73 ? 10.862 5.022 5.720 1.00 89.38 73 PRO A O 1
ATOM 560 N N . GLY A 1 74 ? 8.656 5.425 5.605 1.00 87.00 74 GLY A N 1
ATOM 561 C CA . GLY A 1 74 ? 8.294 4.750 6.854 1.00 87.00 74 GLY A CA 1
ATOM 562 C C . GLY A 1 74 ? 8.278 5.623 8.113 1.00 87.00 74 GLY A C 1
ATOM 563 O O . GLY A 1 74 ? 7.563 5.278 9.053 1.00 87.00 74 GLY A O 1
ATOM 564 N N . ILE A 1 75 ? 8.958 6.779 8.155 1.00 89.94 75 ILE A N 1
ATOM 565 C CA . ILE A 1 75 ? 8.993 7.616 9.377 1.00 89.94 75 ILE A CA 1
ATOM 566 C C . ILE A 1 75 ? 7.597 8.122 9.779 1.00 89.94 75 ILE A C 1
ATOM 568 O O . ILE A 1 75 ? 7.276 8.184 10.967 1.00 89.94 75 ILE A O 1
ATOM 572 N N . GLY A 1 76 ? 6.724 8.458 8.826 1.00 87.25 76 GLY A N 1
ATOM 573 C CA . GLY A 1 76 ? 5.360 8.873 9.166 1.00 87.25 76 GLY A CA 1
ATOM 574 C C . GLY A 1 76 ? 4.500 7.750 9.732 1.00 87.25 76 GLY A C 1
ATOM 575 O O . GLY A 1 76 ? 3.680 7.986 10.615 1.00 87.25 76 GLY A O 1
ATOM 576 N N . GLN A 1 77 ? 4.704 6.516 9.274 1.00 88.31 77 GLN A N 1
ATOM 577 C CA . GLN A 1 77 ? 4.054 5.330 9.830 1.00 88.31 77 GLN A CA 1
ATOM 578 C C . GLN A 1 77 ? 4.537 5.066 11.260 1.00 88.31 77 GLN A C 1
ATOM 580 O O . GLN A 1 77 ? 3.719 4.723 12.114 1.00 88.31 77 GLN A O 1
ATOM 585 N N . LEU A 1 78 ? 5.819 5.315 11.554 1.00 87.56 78 LEU A N 1
ATOM 586 C CA . LEU A 1 78 ? 6.345 5.268 12.920 1.00 87.56 78 LEU A CA 1
ATOM 587 C C . LEU A 1 78 ? 5.679 6.319 13.814 1.00 87.56 78 LEU A C 1
ATOM 589 O O . LEU A 1 78 ? 5.230 5.988 14.908 1.00 87.56 78 LEU A O 1
ATOM 593 N N . HIS A 1 79 ? 5.519 7.554 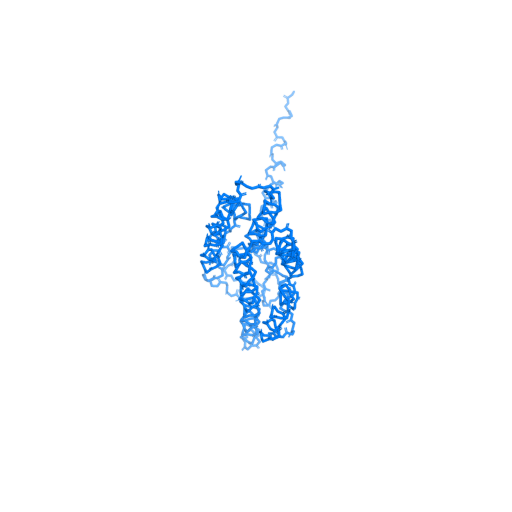13.322 1.00 83.25 79 HIS A N 1
ATOM 594 C CA . HIS A 1 79 ? 4.760 8.595 14.028 1.00 83.25 79 HIS A CA 1
ATOM 595 C C . HIS A 1 79 ? 3.318 8.148 14.324 1.00 83.25 79 HIS A C 1
ATOM 597 O O . HIS A 1 79 ? 2.739 8.507 15.349 1.00 83.25 79 HIS A O 1
ATOM 603 N N . ASN A 1 80 ? 2.749 7.302 13.464 1.00 81.69 80 ASN A N 1
ATOM 604 C CA . ASN A 1 80 ? 1.414 6.731 13.603 1.00 81.69 80 ASN A CA 1
ATOM 605 C C . ASN A 1 80 ? 1.343 5.462 14.475 1.00 81.69 80 ASN A C 1
ATOM 607 O O . ASN A 1 80 ? 0.261 4.891 14.578 1.00 81.69 80 ASN A O 1
ATOM 611 N N . ASP A 1 81 ? 2.416 5.078 15.179 1.00 8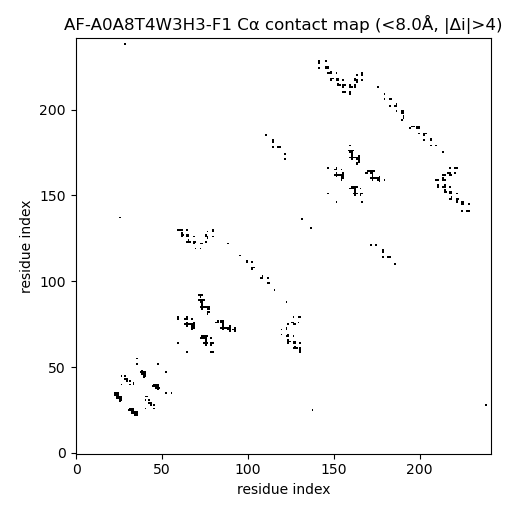2.38 81 ASP A N 1
ATOM 612 C CA . ASP A 1 81 ? 2.559 3.816 15.942 1.00 82.38 81 ASP A CA 1
ATOM 613 C C . ASP A 1 81 ? 2.337 2.562 15.077 1.00 82.38 81 ASP A C 1
ATOM 615 O O . ASP A 1 81 ? 1.958 1.498 15.563 1.00 82.38 81 ASP A O 1
ATOM 619 N N . GLN A 1 82 ? 2.567 2.664 13.767 1.00 82.56 82 GLN A N 1
ATOM 620 C CA . GLN A 1 82 ? 2.455 1.549 12.829 1.00 82.56 82 GLN A CA 1
ATOM 621 C C . GLN A 1 82 ? 3.845 0.960 12.563 1.00 82.56 82 GLN A C 1
ATOM 623 O O . GLN A 1 82 ? 4.343 1.029 11.440 1.00 82.56 82 GLN A O 1
ATOM 628 N N . LEU A 1 83 ? 4.480 0.398 13.602 1.00 84.19 83 LEU A N 1
ATOM 629 C CA . LEU A 1 83 ? 5.859 -0.117 13.540 1.00 84.19 83 LEU A CA 1
ATOM 630 C C . LEU A 1 83 ? 6.056 -1.114 12.386 1.00 84.19 83 LEU A C 1
ATOM 632 O O . LEU A 1 83 ? 7.016 -0.996 11.631 1.00 84.19 83 LEU A O 1
ATOM 636 N N . GLU A 1 84 ? 5.116 -2.046 12.202 1.00 82.19 84 GLU A N 1
ATOM 637 C CA . GLU A 1 84 ? 5.175 -3.037 11.118 1.00 82.19 84 GLU A CA 1
ATOM 638 C C . GLU A 1 84 ? 5.220 -2.365 9.737 1.00 82.19 84 GLU A C 1
ATOM 640 O O . GLU A 1 84 ? 6.107 -2.644 8.931 1.00 82.19 84 GLU A O 1
ATOM 645 N N . LYS A 1 85 ? 4.322 -1.403 9.481 1.00 82.75 85 LYS A N 1
ATOM 646 C CA . LYS A 1 85 ? 4.293 -0.655 8.214 1.00 82.75 85 LYS A CA 1
ATOM 647 C C . LYS A 1 85 ? 5.519 0.232 8.042 1.00 82.75 85 LYS A C 1
ATOM 649 O O . LYS A 1 85 ? 6.049 0.318 6.940 1.00 82.75 85 LYS A O 1
ATOM 654 N N . SER A 1 86 ? 5.991 0.848 9.124 1.00 87.19 86 SER A N 1
ATOM 655 C CA . SER A 1 86 ? 7.215 1.646 9.122 1.00 87.19 86 SER A CA 1
ATOM 656 C C . SER A 1 86 ? 8.416 0.824 8.668 1.00 87.19 86 SER A C 1
ATOM 658 O O . SER A 1 86 ? 9.178 1.300 7.833 1.00 87.19 86 SER A O 1
ATOM 660 N N . LEU A 1 87 ? 8.589 -0.393 9.192 1.00 88.62 87 LEU A N 1
ATOM 661 C CA . LEU A 1 87 ? 9.705 -1.265 8.819 1.00 88.62 87 LEU A CA 1
ATOM 662 C C . LEU A 1 87 ? 9.612 -1.700 7.355 1.00 88.62 87 LEU A C 1
ATOM 664 O O . LEU A 1 87 ? 10.610 -1.643 6.639 1.00 88.62 87 LEU A O 1
ATOM 668 N N . ILE A 1 88 ? 8.413 -2.061 6.892 1.00 88.75 88 ILE A N 1
ATOM 669 C CA . ILE A 1 88 ? 8.185 -2.425 5.490 1.00 88.75 88 ILE A CA 1
ATOM 670 C C . ILE A 1 88 ? 8.515 -1.246 4.568 1.00 88.75 88 ILE A C 1
ATOM 672 O O . ILE A 1 88 ? 9.212 -1.422 3.573 1.00 88.75 88 ILE A O 1
ATOM 676 N N . PHE A 1 89 ? 8.055 -0.037 4.901 1.00 89.88 89 PHE A N 1
ATOM 677 C CA . PHE A 1 89 ? 8.247 1.153 4.066 1.00 89.88 89 PHE A CA 1
ATOM 678 C C . PHE A 1 89 ? 9.699 1.626 4.072 1.00 89.88 89 PHE A C 1
ATOM 680 O O . PHE A 1 89 ? 10.200 2.067 3.041 1.00 89.88 89 PHE A O 1
ATOM 687 N N . LEU A 1 90 ? 10.393 1.490 5.202 1.00 87.50 90 LEU A N 1
ATOM 688 C CA . LEU A 1 90 ? 11.820 1.770 5.295 1.00 87.50 90 LEU A CA 1
ATOM 689 C C . LEU A 1 90 ? 12.625 0.811 4.411 1.00 87.50 90 LEU A C 1
ATOM 691 O O . LEU A 1 90 ? 13.422 1.256 3.587 1.00 87.50 90 LEU A O 1
ATOM 695 N N . PHE A 1 91 ? 12.377 -0.496 4.538 1.00 87.00 91 PHE A N 1
ATOM 696 C CA . PHE A 1 91 ? 13.024 -1.521 3.716 1.00 87.00 91 PHE A CA 1
ATOM 697 C C . PHE A 1 91 ? 12.775 -1.273 2.222 1.00 87.00 91 PHE A C 1
ATOM 699 O O . PHE A 1 91 ? 13.691 -1.322 1.400 1.00 87.00 91 PHE A O 1
ATOM 706 N N . LEU A 1 92 ? 11.544 -0.892 1.890 1.00 84.12 92 LEU A N 1
ATOM 707 C CA . LEU A 1 92 ? 11.141 -0.494 0.551 1.00 84.12 92 LEU A CA 1
ATOM 708 C C . LEU A 1 92 ? 11.862 0.721 0.003 1.00 84.12 92 LEU A C 1
ATOM 710 O O . LEU A 1 92 ? 12.257 0.739 -1.165 1.00 84.12 92 LEU A O 1
ATOM 714 N N . GLY A 1 93 ? 12.004 1.739 0.843 1.00 84.81 93 GLY A N 1
ATOM 715 C CA . GLY A 1 93 ? 12.750 2.940 0.525 1.00 84.81 93 GLY A CA 1
ATOM 716 C C . GLY A 1 93 ? 14.180 2.601 0.136 1.00 84.81 93 GLY A C 1
ATOM 717 O O . GLY A 1 93 ? 14.643 3.069 -0.900 1.00 84.81 93 GLY A O 1
ATOM 718 N N . VAL A 1 94 ? 14.842 1.744 0.919 1.00 84.56 94 VAL A N 1
ATOM 719 C CA . VAL A 1 94 ? 16.226 1.309 0.673 1.00 84.56 94 VAL A CA 1
ATOM 720 C C . VAL A 1 94 ? 16.347 0.552 -0.648 1.00 84.56 94 VAL A C 1
ATOM 722 O O . VAL A 1 94 ? 17.210 0.895 -1.455 1.00 84.56 94 VAL A O 1
ATOM 725 N N . ILE A 1 95 ? 15.467 -0.422 -0.907 1.00 82.56 95 ILE A N 1
ATOM 726 C CA . ILE A 1 95 ? 15.461 -1.158 -2.180 1.00 82.56 95 ILE A CA 1
ATOM 727 C C . ILE A 1 95 ? 15.257 -0.187 -3.346 1.00 82.56 95 ILE A C 1
ATOM 729 O O . ILE A 1 95 ? 16.060 -0.163 -4.273 1.00 82.56 95 ILE A O 1
ATOM 733 N N . SER A 1 96 ? 14.238 0.671 -3.275 1.00 78.75 96 SER A N 1
ATOM 734 C CA . SER A 1 96 ? 13.919 1.627 -4.345 1.00 78.75 96 SER A CA 1
ATOM 735 C C . SER A 1 96 ? 15.068 2.612 -4.608 1.00 78.75 96 SER A C 1
ATOM 737 O O . SER A 1 96 ? 15.369 2.913 -5.759 1.00 78.75 96 SER A O 1
ATOM 739 N N . HIS A 1 97 ? 15.767 3.069 -3.563 1.00 75.94 97 HIS A N 1
ATOM 740 C CA . HIS A 1 97 ? 16.964 3.907 -3.703 1.00 75.94 97 HIS A CA 1
ATOM 741 C C . HIS A 1 97 ? 18.146 3.150 -4.313 1.00 75.94 97 HIS A C 1
ATOM 743 O O . HIS A 1 97 ? 18.868 3.711 -5.136 1.00 75.94 97 HIS A O 1
ATOM 749 N N . HIS A 1 98 ? 18.334 1.874 -3.967 1.00 77.69 98 HIS A N 1
ATOM 750 C CA . HIS A 1 98 ? 19.338 1.034 -4.618 1.00 77.69 98 HIS A CA 1
ATOM 751 C C . HIS A 1 98 ? 19.059 0.892 -6.124 1.00 77.69 98 HIS A C 1
ATOM 753 O O . HIS A 1 98 ? 19.983 0.976 -6.932 1.00 77.69 98 HIS A O 1
ATOM 759 N N . TYR A 1 99 ? 17.787 0.768 -6.520 1.00 72.75 99 TYR A N 1
ATOM 760 C CA . TYR A 1 99 ? 17.389 0.799 -7.930 1.00 72.75 99 TYR A CA 1
ATOM 761 C C . TYR A 1 99 ? 17.733 2.137 -8.608 1.00 72.75 99 TYR A C 1
ATOM 763 O O . TYR A 1 99 ? 18.264 2.121 -9.716 1.00 72.75 99 TYR A O 1
ATOM 771 N N . ILE A 1 100 ? 17.520 3.283 -7.944 1.00 71.31 100 ILE A N 1
ATOM 772 C CA . ILE A 1 100 ? 17.886 4.614 -8.476 1.00 71.31 100 ILE A CA 1
ATOM 773 C C . ILE A 1 100 ? 19.373 4.678 -8.821 1.00 71.31 100 ILE A C 1
ATOM 775 O O . ILE A 1 100 ? 19.734 5.050 -9.935 1.00 71.31 100 ILE A O 1
ATOM 779 N N . LEU A 1 101 ? 20.236 4.316 -7.871 1.00 68.00 101 LEU A N 1
ATOM 780 C CA . LEU A 1 101 ? 21.678 4.506 -8.020 1.00 68.00 101 LEU A CA 1
ATOM 781 C C . LEU A 1 101 ? 22.270 3.661 -9.156 1.00 68.00 101 LEU A C 1
ATOM 783 O O . LEU A 1 101 ? 23.187 4.121 -9.830 1.00 68.00 101 LEU A O 1
ATOM 787 N N . ASN A 1 102 ? 21.718 2.472 -9.411 1.00 65.06 102 ASN A N 1
ATOM 788 C CA . ASN A 1 102 ? 22.177 1.611 -10.502 1.00 65.06 102 ASN A CA 1
ATOM 789 C C . ASN A 1 102 ? 21.637 2.053 -11.877 1.00 65.06 102 ASN A C 1
ATOM 791 O O . ASN A 1 102 ? 22.375 2.027 -12.863 1.00 65.06 102 ASN A O 1
ATOM 795 N N . TYR A 1 103 ? 20.385 2.526 -11.951 1.00 67.75 103 TYR A N 1
ATOM 796 C CA . TYR A 1 103 ? 19.730 2.886 -13.219 1.00 67.75 103 TYR A CA 1
ATOM 797 C C . TYR A 1 103 ? 19.979 4.326 -13.700 1.00 67.75 103 TYR A C 1
ATOM 799 O O . TYR A 1 103 ? 19.658 4.641 -14.846 1.00 67.75 103 TYR A O 1
ATOM 807 N N . ILE A 1 104 ? 20.624 5.186 -12.897 1.00 60.81 104 ILE A N 1
ATOM 808 C CA . ILE A 1 104 ? 21.123 6.510 -13.335 1.00 60.81 104 ILE A CA 1
ATOM 809 C C . ILE A 1 104 ? 22.173 6.399 -14.466 1.00 60.81 104 ILE A C 1
ATOM 811 O O . ILE A 1 104 ? 22.469 7.382 -15.139 1.00 60.81 104 ILE A O 1
ATOM 815 N N . SER A 1 105 ? 22.710 5.207 -14.732 1.00 59.75 105 SER A N 1
ATOM 816 C CA . SER A 1 105 ? 23.723 4.986 -15.771 1.00 59.75 105 SER A CA 1
ATOM 817 C C . SER A 1 105 ? 23.176 4.719 -17.191 1.00 59.75 105 SER A C 1
ATOM 819 O O . SER A 1 105 ? 23.976 4.624 -18.120 1.00 59.75 105 SER A O 1
ATOM 821 N N . GLY A 1 106 ? 21.849 4.624 -17.399 1.00 61.84 106 GLY A N 1
ATOM 822 C CA . GLY A 1 106 ? 21.245 4.191 -18.677 1.00 61.84 106 GLY A CA 1
ATOM 823 C C . GLY A 1 106 ? 20.193 5.126 -19.304 1.00 61.84 106 GLY A C 1
ATOM 824 O O . GLY A 1 106 ? 19.724 6.087 -18.702 1.00 61.84 106 GLY A O 1
ATOM 825 N N . SER A 1 107 ? 19.769 4.814 -20.535 1.00 60.50 107 SER A N 1
ATOM 826 C CA . SER A 1 107 ? 18.870 5.625 -21.388 1.00 60.50 107 SER A CA 1
ATOM 827 C C . SER A 1 107 ? 17.409 5.744 -20.912 1.00 60.50 107 SER A C 1
ATOM 829 O O . SER A 1 107 ? 16.636 6.490 -21.510 1.00 60.50 107 SER A O 1
ATOM 831 N N . TYR A 1 108 ? 17.001 5.013 -19.866 1.00 63.41 108 TYR A N 1
ATOM 832 C CA . TYR A 1 108 ? 15.596 4.880 -19.435 1.00 63.41 108 TYR A CA 1
ATOM 833 C C . TYR A 1 108 ? 15.318 5.425 -18.031 1.00 63.41 108 TYR A C 1
ATOM 835 O O . TYR A 1 108 ? 14.390 4.981 -17.366 1.00 63.41 108 TYR A O 1
ATOM 843 N N . ILE A 1 109 ? 16.086 6.420 -17.588 1.00 70.69 109 ILE A N 1
ATOM 844 C CA . ILE A 1 109 ? 15.986 7.047 -16.258 1.00 70.69 109 ILE A CA 1
ATOM 845 C C . ILE A 1 109 ? 14.578 7.568 -15.919 1.00 70.69 109 ILE A C 1
ATOM 847 O O . ILE A 1 109 ? 14.161 7.529 -14.762 1.00 70.69 109 ILE A O 1
ATOM 851 N N . PHE A 1 110 ? 13.814 8.030 -16.910 1.00 73.81 110 PHE A N 1
ATOM 852 C CA . PHE A 1 110 ? 12.530 8.689 -16.659 1.00 73.81 110 PHE A CA 1
ATOM 853 C C . PHE A 1 110 ? 11.457 7.762 -16.070 1.00 73.81 110 PHE A C 1
ATOM 855 O O . PHE A 1 110 ? 10.711 8.185 -15.189 1.00 73.81 110 PHE A O 1
ATOM 862 N N . LEU A 1 111 ? 11.373 6.505 -16.516 1.00 73.12 111 LEU A N 1
ATOM 863 C CA . LEU A 1 111 ? 10.285 5.605 -16.114 1.00 73.12 111 LEU A CA 1
ATOM 864 C C . LEU A 1 111 ? 10.438 5.092 -14.662 1.00 73.12 111 LEU A C 1
ATOM 866 O O . LEU A 1 111 ? 9.467 5.191 -13.908 1.00 73.12 111 LEU A O 1
ATOM 870 N N . PRO A 1 112 ? 11.632 4.659 -14.203 1.00 74.31 112 PRO A N 1
ATOM 871 C CA . PRO A 1 112 ? 11.884 4.362 -12.793 1.00 74.31 112 PRO A CA 1
ATOM 872 C C . PRO A 1 112 ? 11.683 5.574 -11.879 1.00 74.31 112 PRO A C 1
ATOM 874 O O . PRO A 1 112 ? 11.100 5.428 -10.809 1.00 74.31 112 PRO A O 1
ATOM 877 N N . ILE A 1 113 ? 12.089 6.781 -12.302 1.00 81.94 113 ILE A N 1
ATOM 878 C CA . ILE A 1 113 ? 11.857 8.006 -11.516 1.00 81.94 113 ILE A CA 1
ATOM 879 C C . ILE A 1 113 ? 10.361 8.234 -11.292 1.00 81.94 113 ILE A C 1
ATOM 881 O O . ILE A 1 113 ? 9.950 8.503 -10.163 1.00 81.94 113 ILE A O 1
ATOM 885 N N . ILE A 1 114 ? 9.540 8.107 -12.340 1.00 84.25 114 ILE A N 1
ATOM 886 C CA . ILE A 1 114 ? 8.085 8.275 -12.228 1.00 84.25 114 ILE A CA 1
ATOM 887 C C . ILE A 1 114 ? 7.499 7.226 -11.280 1.00 84.25 114 ILE A C 1
ATOM 889 O O . ILE A 1 114 ? 6.731 7.572 -10.384 1.00 84.25 114 ILE A O 1
ATOM 893 N N . LEU A 1 115 ? 7.876 5.955 -11.441 1.00 80.19 115 LEU A N 1
ATOM 894 C CA . LEU A 1 115 ? 7.353 4.872 -10.610 1.00 80.19 115 LEU A CA 1
ATOM 895 C C . LEU A 1 115 ? 7.710 5.065 -9.130 1.00 80.19 115 LEU A C 1
ATOM 897 O O . LEU A 1 115 ? 6.867 4.869 -8.255 1.00 80.19 115 LEU A O 1
ATOM 901 N N . ILE A 1 116 ? 8.925 5.529 -8.847 1.00 82.50 116 ILE A N 1
ATOM 902 C CA . ILE A 1 116 ? 9.363 5.823 -7.483 1.00 82.50 116 ILE A CA 1
ATOM 903 C C . ILE A 1 116 ? 8.647 7.048 -6.931 1.00 82.50 116 ILE A C 1
ATOM 905 O O . ILE A 1 116 ? 8.193 7.004 -5.793 1.00 82.50 116 ILE A O 1
ATOM 909 N N . ALA A 1 117 ? 8.482 8.112 -7.717 1.00 87.31 117 ALA A N 1
ATOM 910 C CA . ALA A 1 117 ? 7.718 9.280 -7.290 1.00 87.31 117 ALA A CA 1
ATOM 911 C C . ALA A 1 117 ? 6.278 8.896 -6.909 1.00 87.31 117 ALA A C 1
ATOM 913 O O . ALA A 1 117 ? 5.771 9.353 -5.885 1.00 87.31 117 ALA A O 1
ATOM 914 N N . LEU A 1 118 ? 5.642 8.004 -7.677 1.00 87.00 118 LEU A N 1
ATOM 915 C CA . LEU A 1 118 ? 4.309 7.479 -7.375 1.00 87.00 118 LEU A CA 1
ATOM 916 C C . LEU A 1 118 ? 4.295 6.600 -6.118 1.00 87.00 118 LEU A C 1
ATOM 918 O O . LEU A 1 118 ? 3.418 6.767 -5.270 1.00 87.00 118 LEU A O 1
ATOM 922 N N . LEU A 1 119 ? 5.271 5.703 -5.960 1.00 85.75 119 LEU A N 1
ATOM 923 C CA . LEU A 1 119 ? 5.402 4.867 -4.764 1.00 85.75 119 LEU A CA 1
ATOM 924 C C . LEU A 1 119 ? 5.646 5.718 -3.507 1.00 85.75 119 LEU A C 1
ATOM 926 O O . LEU A 1 119 ? 5.071 5.472 -2.446 1.00 85.75 119 LEU A O 1
ATOM 930 N N . TRP A 1 120 ? 6.452 6.768 -3.625 1.00 88.38 120 TRP A N 1
ATOM 931 C CA . TRP A 1 120 ? 6.752 7.669 -2.521 1.00 88.38 120 TRP A CA 1
ATOM 932 C C . TRP A 1 120 ? 5.544 8.539 -2.166 1.00 88.38 120 TRP A C 1
ATOM 934 O O . TRP A 1 120 ? 5.203 8.676 -0.989 1.00 88.38 120 TRP A O 1
ATOM 944 N N . ALA A 1 121 ? 4.823 9.037 -3.176 1.00 89.94 121 ALA A N 1
ATOM 945 C CA . ALA A 1 121 ? 3.539 9.705 -2.993 1.00 89.94 121 ALA A CA 1
ATOM 946 C C . ALA A 1 121 ? 2.518 8.787 -2.304 1.00 89.94 121 ALA A C 1
ATOM 948 O O . ALA A 1 121 ? 1.794 9.242 -1.417 1.00 89.94 121 ALA A O 1
ATOM 949 N N . TYR A 1 122 ? 2.500 7.490 -2.639 1.00 89.00 122 TYR A N 1
ATOM 950 C CA . TYR A 1 122 ? 1.685 6.502 -1.936 1.00 89.00 122 TYR A CA 1
ATOM 951 C C . TYR A 1 122 ? 2.065 6.399 -0.454 1.00 89.00 122 TYR A C 1
ATOM 953 O O . TYR A 1 122 ? 1.177 6.449 0.396 1.00 89.00 122 TYR A O 1
ATOM 961 N N . PHE A 1 123 ? 3.355 6.315 -0.112 1.00 91.00 123 PHE A N 1
ATOM 962 C CA . PHE A 1 123 ? 3.784 6.248 1.291 1.00 91.00 123 PHE A CA 1
ATOM 963 C C . PHE A 1 123 ? 3.379 7.494 2.083 1.00 91.00 123 PHE A C 1
ATOM 965 O O . PHE A 1 123 ? 2.888 7.376 3.210 1.00 91.00 123 PHE A O 1
ATOM 972 N N . ILE A 1 124 ? 3.540 8.680 1.487 1.00 90.94 124 ILE A N 1
ATOM 973 C CA . ILE A 1 124 ? 3.121 9.956 2.081 1.00 90.94 124 ILE A CA 1
ATOM 974 C C . ILE A 1 124 ? 1.603 9.971 2.286 1.00 90.94 124 ILE A C 1
ATOM 976 O O . ILE A 1 124 ? 1.126 10.315 3.370 1.00 90.94 124 ILE A O 1
ATOM 980 N N . TYR A 1 125 ? 0.838 9.564 1.270 1.00 88.81 125 TYR A N 1
ATOM 981 C CA . TYR A 1 125 ? -0.617 9.471 1.349 1.00 88.81 125 TYR A CA 1
ATOM 982 C C . TYR A 1 125 ? -1.069 8.478 2.427 1.00 88.81 125 TYR A C 1
ATOM 984 O O . TYR A 1 125 ? -1.977 8.779 3.205 1.00 88.81 125 TYR A O 1
ATOM 992 N N . ASP A 1 126 ? -0.434 7.310 2.520 1.00 88.75 126 ASP A N 1
ATOM 993 C CA . ASP A 1 126 ? -0.729 6.310 3.544 1.00 88.75 126 ASP A CA 1
ATOM 994 C C . ASP A 1 126 ? -0.431 6.846 4.952 1.00 88.75 126 ASP A C 1
ATOM 996 O O . ASP A 1 126 ? -1.274 6.705 5.838 1.00 88.75 126 ASP A O 1
ATOM 1000 N N . ALA A 1 127 ? 0.690 7.547 5.153 1.00 87.06 127 ALA A N 1
ATOM 1001 C CA . ALA A 1 127 ? 1.018 8.181 6.432 1.00 87.06 127 ALA A CA 1
ATOM 1002 C C . ALA A 1 127 ? 0.007 9.274 6.810 1.00 87.06 127 ALA A C 1
ATOM 1004 O O . ALA A 1 127 ? -0.450 9.338 7.953 1.00 87.06 127 ALA A O 1
ATOM 1005 N N . TYR A 1 128 ? -0.372 10.115 5.847 1.00 87.00 128 TYR A N 1
ATOM 1006 C CA . TYR A 1 128 ? -1.334 11.198 6.042 1.00 87.00 128 TYR A CA 1
ATOM 1007 C C . TYR A 1 128 ? -2.742 10.677 6.369 1.00 87.00 128 TYR A C 1
ATOM 1009 O O . TYR A 1 128 ? -3.403 11.155 7.297 1.00 87.00 128 TYR A O 1
ATOM 1017 N N . SER A 1 129 ? -3.214 9.693 5.599 1.00 82.56 129 SER A N 1
ATOM 1018 C CA . SER A 1 129 ? -4.559 9.116 5.726 1.00 82.56 129 SER A CA 1
ATOM 1019 C C . SER A 1 129 ? -4.697 8.191 6.935 1.00 82.56 129 SER A C 1
ATOM 1021 O O . SER A 1 129 ? -5.791 8.058 7.481 1.00 82.56 129 SER A O 1
ATOM 1023 N N . SER A 1 130 ? -3.592 7.600 7.392 1.00 81.06 130 SER A N 1
ATOM 1024 C CA . SER A 1 130 ? -3.539 6.753 8.585 1.00 81.06 130 SER A CA 1
ATOM 1025 C C . SER A 1 130 ? -3.777 7.499 9.891 1.00 81.06 130 SER A C 1
ATOM 1027 O O . SER A 1 130 ? -4.156 6.871 10.881 1.00 81.06 130 SER A O 1
ATOM 1029 N N . VAL A 1 131 ? -3.570 8.817 9.914 1.00 77.12 131 VAL A N 1
ATOM 1030 C CA . VAL A 1 131 ? -3.972 9.628 11.060 1.00 77.12 131 VAL A CA 1
ATOM 1031 C C . VAL A 1 131 ? -5.496 9.776 11.015 1.00 77.12 131 VAL A C 1
ATOM 1033 O O . VAL A 1 131 ? -6.018 10.399 10.078 1.00 77.12 131 VAL A O 1
ATOM 1036 N N . PRO A 1 132 ? -6.241 9.241 11.999 1.00 64.50 132 PRO A N 1
ATOM 1037 C CA . PRO A 1 132 ? -7.686 9.408 12.030 1.00 64.50 132 PRO A CA 1
ATOM 1038 C C . PRO A 1 132 ? -8.020 10.905 12.050 1.00 64.50 132 PRO A C 1
ATOM 1040 O O . PRO A 1 132 ? -7.455 11.677 12.822 1.00 64.50 132 PRO A O 1
ATOM 1043 N N . ASN A 1 133 ? -8.917 11.350 11.163 1.00 54.78 133 ASN A N 1
ATOM 1044 C CA . ASN A 1 133 ? -9.577 12.639 11.375 1.00 54.78 133 ASN A CA 1
ATOM 1045 C C . ASN A 1 133 ? -10.422 12.491 12.644 1.00 54.78 133 ASN A C 1
ATOM 1047 O O . ASN A 1 133 ? -11.107 11.484 12.780 1.00 54.78 133 ASN A O 1
ATOM 1051 N N . PHE A 1 134 ? -10.421 13.464 13.553 1.00 47.66 134 PHE A N 1
ATOM 1052 C CA . PHE A 1 134 ? -11.275 13.401 14.750 1.00 47.66 134 PHE A CA 1
ATOM 1053 C C . PHE A 1 134 ? -12.769 13.256 14.391 1.00 47.66 134 PHE A C 1
ATOM 1055 O O . PHE A 1 134 ? -13.497 12.557 15.082 1.00 47.66 134 PHE A O 1
ATOM 1062 N N . ALA A 1 135 ? -13.186 13.758 13.221 1.00 39.31 135 ALA A N 1
ATOM 1063 C CA . ALA A 1 135 ? -14.517 13.526 12.645 1.00 39.31 135 ALA A CA 1
ATOM 1064 C C . ALA A 1 135 ? -14.789 12.069 12.191 1.00 39.31 135 ALA A C 1
ATOM 1066 O O . ALA A 1 135 ? -15.920 11.714 11.890 1.00 39.31 135 ALA A O 1
ATOM 1067 N N . TYR A 1 136 ? -13.766 11.211 12.110 1.00 40.75 136 TYR A N 1
ATOM 1068 C CA . TYR A 1 136 ? -13.878 9.812 11.679 1.00 40.75 136 TYR A CA 1
ATOM 1069 C C . TYR A 1 136 ? -14.116 8.844 12.846 1.00 40.7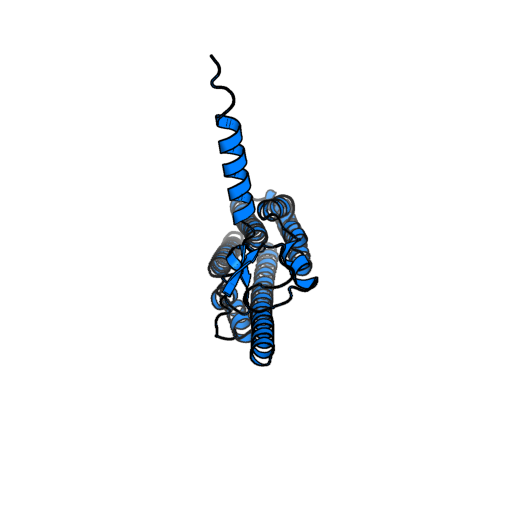5 136 TYR A C 1
ATOM 1071 O O . TYR A 1 136 ? -14.607 7.743 12.614 1.00 40.75 136 TYR A O 1
ATOM 1079 N N . GLN A 1 137 ? -13.861 9.243 14.099 1.00 38.88 137 GLN A N 1
ATOM 1080 C CA . GLN A 1 137 ? -14.353 8.469 15.249 1.00 38.88 137 GLN A CA 1
ATOM 1081 C C . GLN A 1 137 ? -15.881 8.563 15.407 1.00 38.88 137 GLN A C 1
ATOM 1083 O O . GLN A 1 137 ? -16.474 7.664 15.990 1.00 38.88 137 GLN A O 1
ATOM 1088 N N . GLU A 1 138 ? -16.528 9.558 14.792 1.00 37.84 138 GLU A N 1
ATOM 1089 C CA . GLU A 1 138 ? -17.993 9.623 14.660 1.00 37.84 138 GLU A CA 1
ATOM 1090 C C . GLU A 1 138 ? -18.522 8.923 13.387 1.00 37.84 138 GLU A C 1
ATOM 1092 O O . GLU A 1 138 ? -19.729 8.840 13.182 1.00 37.84 138 GLU A O 1
ATOM 1097 N N . GLY A 1 139 ? -17.637 8.403 12.521 1.00 35.91 139 GLY A N 1
ATOM 1098 C CA . GLY A 1 139 ? -17.978 8.022 11.143 1.00 35.91 139 GLY A CA 1
ATOM 1099 C C . GLY A 1 139 ? -17.435 6.682 10.642 1.00 35.91 139 GLY A C 1
ATOM 1100 O O . GLY A 1 139 ? -17.736 6.305 9.508 1.00 35.91 139 GLY A O 1
ATOM 1101 N N . ILE A 1 140 ? -16.701 5.910 11.452 1.00 42.62 140 ILE A N 1
ATOM 1102 C CA . ILE A 1 140 ? -16.681 4.456 11.254 1.00 42.62 140 ILE A CA 1
ATOM 1103 C C . ILE A 1 140 ? -18.077 3.979 11.651 1.00 42.62 140 ILE A C 1
ATOM 1105 O O . ILE A 1 140 ? -18.304 3.539 12.771 1.00 42.62 140 ILE A O 1
ATOM 1109 N N . SER A 1 141 ? -19.033 4.070 10.728 1.00 40.81 141 SER A N 1
ATOM 1110 C CA . SER A 1 141 ? -20.056 3.038 10.679 1.00 40.81 141 SER A CA 1
ATOM 1111 C C . SER A 1 141 ? -19.268 1.784 10.310 1.00 40.81 141 SER A C 1
ATOM 1113 O O . SER A 1 141 ? -18.802 1.706 9.166 1.00 40.81 141 SER A O 1
ATOM 1115 N N . PRO A 1 142 ? -18.974 0.853 11.247 1.00 47.72 142 PRO A N 1
ATOM 1116 C CA . PRO A 1 142 ? -18.444 -0.432 10.830 1.00 47.72 142 PRO A CA 1
ATOM 1117 C C . PRO A 1 142 ? -19.425 -0.908 9.772 1.00 47.72 142 PRO A C 1
ATOM 1119 O O . PRO A 1 142 ? -20.626 -0.954 10.046 1.00 47.72 142 PRO A O 1
ATOM 1122 N N . SER A 1 143 ? -18.963 -1.164 8.543 1.00 50.72 143 SER A N 1
ATOM 1123 C CA . SER A 1 143 ? -19.870 -1.743 7.560 1.00 50.72 143 SER A CA 1
ATOM 1124 C C . SER A 1 143 ? -20.493 -2.950 8.252 1.00 50.72 143 SER A C 1
ATOM 1126 O O . SER A 1 143 ? -19.751 -3.809 8.733 1.00 50.72 143 SER A O 1
ATOM 1128 N N . ASN A 1 144 ? -21.822 -2.987 8.387 1.00 54.62 144 ASN A N 1
ATOM 1129 C CA . ASN A 1 144 ? -22.490 -4.041 9.163 1.00 54.62 144 ASN A CA 1
ATOM 1130 C C . ASN A 1 144 ? -22.107 -5.444 8.655 1.00 54.62 144 ASN A C 1
ATOM 1132 O O . ASN A 1 144 ? -22.194 -6.434 9.381 1.00 54.62 144 ASN A O 1
ATOM 1136 N N . THR A 1 145 ? -21.611 -5.522 7.422 1.00 63.78 145 THR A N 1
ATOM 1137 C CA . THR A 1 145 ? -20.982 -6.687 6.817 1.00 63.78 145 THR A CA 1
ATOM 1138 C C . THR A 1 145 ? -19.562 -6.906 7.328 1.00 63.78 145 THR A C 1
ATOM 1140 O O . THR A 1 145 ? -18.664 -6.096 7.102 1.00 63.78 145 THR A O 1
ATOM 1143 N N . GLU A 1 146 ? -19.358 -8.051 7.973 1.00 76.88 146 GLU A N 1
ATOM 1144 C CA . GLU A 1 146 ? -18.027 -8.613 8.191 1.00 76.88 146 GLU A CA 1
ATOM 1145 C C . GLU A 1 146 ? -17.294 -8.748 6.850 1.00 76.88 146 GLU A C 1
ATOM 1147 O O . GLU A 1 146 ? -17.881 -9.169 5.846 1.00 76.88 146 GLU A O 1
ATOM 1152 N N . LYS A 1 147 ? -16.024 -8.340 6.808 1.00 83.12 147 LYS A N 1
ATOM 1153 C CA . LYS A 1 147 ? -15.215 -8.438 5.593 1.00 83.12 147 LYS A CA 1
ATOM 1154 C C . LYS A 1 147 ? -14.465 -9.757 5.638 1.00 83.12 147 LYS A C 1
ATOM 1156 O O . LYS A 1 147 ? -13.715 -10.027 6.570 1.00 83.12 147 LYS A O 1
ATOM 1161 N N . SER A 1 148 ? -14.646 -10.592 4.620 1.00 91.12 148 SER A N 1
ATOM 1162 C CA . SER A 1 148 ? -13.912 -11.852 4.550 1.00 91.12 148 SER A CA 1
ATOM 1163 C C . SER A 1 148 ? -12.448 -11.563 4.226 1.00 91.12 148 SER A C 1
ATOM 1165 O O . SER A 1 148 ? -12.122 -11.148 3.114 1.00 91.12 148 SER A O 1
ATOM 1167 N N . THR A 1 149 ? -11.564 -11.815 5.193 1.00 91.81 149 THR A N 1
ATOM 1168 C CA . THR A 1 149 ? -10.111 -11.671 5.027 1.00 91.81 149 THR A CA 1
ATOM 1169 C C . THR A 1 149 ? -9.588 -12.494 3.855 1.00 91.81 149 THR A C 1
ATOM 1171 O O . THR A 1 149 ? -8.767 -12.015 3.081 1.00 91.81 149 THR A O 1
ATOM 1174 N N . ILE A 1 150 ? -10.128 -13.701 3.668 1.00 93.44 150 ILE A N 1
ATOM 1175 C CA . ILE A 1 150 ? -9.760 -14.573 2.548 1.00 93.44 150 ILE A CA 1
ATOM 1176 C C . ILE A 1 150 ? -10.149 -13.927 1.213 1.00 93.44 150 ILE A C 1
ATOM 1178 O O . ILE A 1 150 ? -9.334 -13.909 0.299 1.00 93.44 150 ILE A O 1
ATOM 1182 N N . LYS A 1 151 ? -11.348 -13.337 1.092 1.00 92.50 151 LYS A N 1
ATOM 1183 C CA . LYS A 1 151 ? -11.753 -12.644 -0.146 1.00 92.50 151 LYS A CA 1
ATOM 1184 C C . LYS A 1 151 ? -10.875 -11.427 -0.443 1.00 92.50 151 LYS A C 1
ATOM 1186 O O . LYS A 1 151 ? -10.530 -11.215 -1.601 1.00 92.50 151 LYS A O 1
ATOM 1191 N N . ALA A 1 152 ? -10.489 -10.663 0.581 1.00 91.44 152 ALA A N 1
ATOM 1192 C CA . ALA A 1 152 ? -9.572 -9.533 0.421 1.00 91.44 152 ALA A CA 1
ATOM 1193 C C . ALA A 1 152 ? -8.200 -9.993 -0.104 1.00 91.44 152 ALA A C 1
ATOM 1195 O O . ALA A 1 152 ? -7.692 -9.438 -1.075 1.00 91.44 152 ALA A O 1
ATOM 1196 N N . VAL A 1 153 ? -7.644 -11.049 0.497 1.00 93.88 153 VAL A N 1
ATOM 1197 C CA . VAL A 1 153 ? -6.376 -11.665 0.079 1.00 93.88 153 VAL A CA 1
ATOM 1198 C C . VAL A 1 153 ? -6.460 -12.190 -1.350 1.00 93.88 153 VAL A C 1
ATOM 1200 O O . VAL A 1 153 ? -5.627 -11.825 -2.172 1.00 93.88 153 VAL A O 1
ATOM 1203 N N . LEU A 1 154 ? -7.481 -12.993 -1.669 1.00 94.25 154 LEU A N 1
ATOM 1204 C CA . LEU A 1 154 ? -7.661 -13.557 -3.009 1.00 94.25 154 LEU A CA 1
ATOM 1205 C C . LEU A 1 154 ? -7.819 -12.468 -4.071 1.00 94.25 154 LEU A C 1
ATOM 1207 O O . LEU A 1 154 ? -7.282 -12.612 -5.164 1.00 94.25 154 LEU A O 1
ATOM 1211 N N . GLY A 1 155 ? -8.487 -11.361 -3.739 1.00 91.50 155 GLY A N 1
ATOM 1212 C CA . GLY A 1 155 ? -8.537 -10.184 -4.600 1.00 91.50 155 GLY A CA 1
ATOM 1213 C C . GLY A 1 155 ? -7.137 -9.687 -4.965 1.00 91.50 155 GLY A C 1
ATOM 1214 O O . GLY A 1 155 ? -6.811 -9.609 -6.145 1.00 91.50 155 GLY A O 1
ATOM 1215 N N . SER A 1 156 ? -6.290 -9.423 -3.965 1.00 94.00 156 SER A N 1
ATOM 1216 C CA . SER A 1 156 ? -4.907 -8.974 -4.191 1.00 94.00 156 SER A CA 1
ATOM 1217 C C . SER A 1 156 ? -4.014 -10.024 -4.861 1.00 94.00 156 SER A C 1
ATOM 1219 O O . SER A 1 156 ? -3.077 -9.647 -5.557 1.00 94.00 156 SER A O 1
ATOM 1221 N N . VAL A 1 157 ? -4.290 -11.321 -4.681 1.00 92.38 157 VAL A N 1
ATOM 1222 C CA . VAL A 1 157 ? -3.598 -12.405 -5.404 1.00 92.38 157 VAL A CA 1
ATOM 1223 C C . VAL A 1 157 ? -3.949 -12.382 -6.887 1.00 92.38 157 VAL A C 1
ATOM 1225 O O . VAL A 1 157 ? -3.063 -12.577 -7.701 1.00 92.38 157 VAL A O 1
ATOM 1228 N N . VAL A 1 158 ? -5.211 -12.138 -7.254 1.00 92.25 158 VAL A N 1
ATOM 1229 C CA . VAL A 1 158 ? -5.615 -12.043 -8.668 1.00 92.25 158 VAL A CA 1
ATOM 1230 C C . VAL A 1 158 ? -5.021 -10.798 -9.313 1.00 92.25 158 VAL A C 1
ATOM 1232 O O . VAL A 1 158 ? -4.505 -10.867 -10.425 1.00 92.25 158 VAL A O 1
ATOM 1235 N N . PHE A 1 159 ? -5.104 -9.661 -8.622 1.00 90.88 159 PHE A N 1
ATOM 1236 C CA . PHE A 1 159 ? -4.549 -8.411 -9.117 1.00 90.88 159 PHE A CA 1
ATOM 1237 C C . PHE A 1 159 ? -4.256 -7.438 -7.960 1.00 90.88 159 PHE A C 1
ATOM 1239 O O . PHE A 1 159 ? -5.159 -7.159 -7.154 1.00 90.88 159 PHE A O 1
ATOM 1246 N N . PRO A 1 160 ? -3.035 -6.879 -7.870 1.00 92.75 160 PRO A N 1
ATOM 1247 C CA . PRO A 1 160 ? -2.688 -5.866 -6.877 1.00 92.75 160 PRO A CA 1
ATOM 1248 C C . PRO A 1 160 ? -3.694 -4.707 -6.836 1.00 92.75 160 PRO A C 1
ATOM 1250 O O . PRO A 1 160 ? -4.089 -4.165 -7.863 1.00 92.75 160 PRO A O 1
ATOM 1253 N N . GLY A 1 161 ? -4.144 -4.337 -5.635 1.00 89.94 161 GLY A N 1
ATOM 1254 C CA . GLY A 1 161 ? -5.138 -3.282 -5.420 1.00 89.94 161 GLY A CA 1
ATOM 1255 C C . GLY A 1 161 ? -6.601 -3.741 -5.321 1.00 89.94 161 GLY A C 1
ATOM 1256 O O . GLY A 1 161 ? -7.405 -3.029 -4.710 1.00 89.94 161 GLY A O 1
ATOM 1257 N N . ILE A 1 162 ? -6.980 -4.930 -5.820 1.00 92.88 162 ILE A N 1
ATOM 1258 C CA . ILE A 1 162 ? -8.372 -5.422 -5.705 1.00 92.88 162 ILE A CA 1
ATOM 1259 C C . ILE A 1 162 ? -8.753 -5.689 -4.241 1.00 92.88 162 ILE A C 1
ATOM 1261 O O . ILE A 1 162 ? -9.864 -5.353 -3.822 1.00 92.88 162 ILE A O 1
ATOM 1265 N N . GLY A 1 163 ? -7.850 -6.249 -3.431 1.00 90.81 163 GLY A N 1
ATOM 1266 C CA . GLY A 1 163 ? -8.118 -6.492 -2.010 1.00 90.81 163 GLY A CA 1
ATOM 1267 C C . GLY A 1 163 ? -8.385 -5.203 -1.226 1.00 90.81 163 GLY A C 1
ATOM 1268 O O . GLY A 1 163 ? -9.281 -5.145 -0.381 1.00 90.81 163 GLY A O 1
ATOM 1269 N N . GLN A 1 164 ? -7.670 -4.126 -1.555 1.00 90.31 164 GLN A N 1
ATOM 1270 C CA . GLN A 1 164 ? -7.868 -2.792 -0.989 1.00 90.31 164 GLN A CA 1
ATOM 1271 C C . GLN A 1 164 ? -9.240 -2.223 -1.377 1.00 90.31 164 GLN A C 1
ATOM 1273 O O . GLN A 1 164 ? -9.939 -1.687 -0.514 1.00 90.31 164 GLN A O 1
ATOM 1278 N N . ILE A 1 165 ? -9.669 -2.399 -2.633 1.00 90.31 165 ILE A N 1
ATOM 1279 C CA . ILE A 1 165 ? -11.014 -2.017 -3.102 1.00 90.31 165 ILE A CA 1
ATOM 1280 C C . ILE A 1 165 ? -12.097 -2.803 -2.355 1.00 90.31 165 ILE A C 1
ATOM 1282 O O . ILE A 1 165 ? -13.060 -2.209 -1.871 1.00 90.31 165 ILE A O 1
ATOM 1286 N N . TYR A 1 166 ? -11.924 -4.117 -2.178 1.00 87.81 166 TYR A N 1
ATOM 1287 C CA . TYR A 1 166 ? -12.855 -4.957 -1.413 1.00 87.81 166 TYR A CA 1
ATOM 1288 C C . TYR A 1 166 ? -13.030 -4.470 0.040 1.00 87.81 166 TYR A C 1
ATOM 1290 O O . TYR A 1 166 ? -14.143 -4.442 0.589 1.00 87.81 166 TYR A O 1
ATOM 1298 N N . ASN A 1 167 ? -11.928 -4.020 0.643 1.00 84.38 167 ASN A N 1
ATOM 1299 C CA . ASN A 1 167 ? -11.892 -3.420 1.974 1.00 84.38 167 ASN A CA 1
ATOM 1300 C C . ASN A 1 167 ? -12.434 -1.975 2.026 1.00 84.38 167 ASN A C 1
ATOM 1302 O O . ASN A 1 167 ? -12.432 -1.367 3.095 1.00 84.38 167 ASN A O 1
ATOM 1306 N N . GLY A 1 168 ? -12.906 -1.416 0.907 1.00 81.62 168 GLY A N 1
ATOM 1307 C CA . GLY A 1 168 ? -13.446 -0.056 0.818 1.00 81.62 168 GLY A CA 1
ATOM 1308 C C . GLY A 1 168 ? -12.384 1.045 0.715 1.00 81.62 168 GLY A C 1
ATOM 1309 O O . GLY A 1 168 ? -12.719 2.224 0.791 1.00 81.62 168 GLY A O 1
ATOM 1310 N N . GLN A 1 169 ? -11.107 0.695 0.528 1.00 82.38 169 GLN A N 1
ATOM 1311 C CA . GLN A 1 169 ? -10.007 1.646 0.341 1.00 82.38 169 GLN A CA 1
ATOM 1312 C C . GLN A 1 169 ? -9.759 1.912 -1.149 1.00 82.38 169 GLN A C 1
ATOM 1314 O O . GLN A 1 169 ? -8.683 1.628 -1.676 1.00 82.38 169 GLN A O 1
ATOM 1319 N N . TYR A 1 170 ? -10.764 2.472 -1.829 1.00 83.69 170 TYR A N 1
ATOM 1320 C CA . TYR A 1 170 ? -10.757 2.675 -3.284 1.00 83.69 170 TYR A CA 1
ATOM 1321 C C . TYR A 1 170 ? -9.540 3.458 -3.783 1.00 83.69 170 TYR A C 1
ATOM 1323 O O . TYR A 1 170 ? -8.900 3.043 -4.743 1.00 83.69 170 TYR A O 1
ATOM 1331 N N . THR A 1 171 ? -9.173 4.549 -3.102 1.00 79.38 171 THR A N 1
ATOM 1332 C CA . THR A 1 171 ? -8.015 5.369 -3.485 1.00 79.38 171 THR A CA 1
ATOM 1333 C C . THR A 1 171 ? -6.710 4.580 -3.407 1.00 79.38 171 THR A C 1
ATOM 1335 O O . THR A 1 171 ? -5.916 4.635 -4.340 1.00 79.38 171 THR A O 1
ATOM 1338 N N . LYS A 1 172 ? -6.496 3.797 -2.338 1.00 82.19 172 LYS A N 1
ATOM 1339 C CA . LYS A 1 172 ? -5.289 2.963 -2.220 1.00 82.19 172 LYS A CA 1
ATOM 1340 C C . LYS A 1 172 ? -5.258 1.876 -3.283 1.00 82.19 172 LYS A C 1
ATOM 1342 O O . LYS A 1 172 ? -4.226 1.684 -3.912 1.00 82.19 172 LYS A O 1
ATOM 1347 N N . GLY A 1 173 ? -6.389 1.210 -3.511 1.00 82.81 173 GLY A N 1
ATOM 1348 C CA . GLY A 1 173 ? -6.491 0.189 -4.548 1.00 82.81 173 GLY A CA 1
ATOM 1349 C C . GLY A 1 173 ? -6.208 0.732 -5.948 1.00 82.81 173 GLY A C 1
ATOM 1350 O O . GLY A 1 173 ? -5.435 0.128 -6.681 1.00 82.81 173 GLY A O 1
ATOM 1351 N N . ALA A 1 174 ? -6.744 1.906 -6.295 1.00 84.75 174 ALA A N 1
ATOM 1352 C CA . ALA A 1 174 ? -6.477 2.554 -7.580 1.00 84.75 174 ALA A CA 1
ATOM 1353 C C . ALA A 1 174 ? -4.994 2.920 -7.760 1.00 84.75 174 ALA A C 1
ATOM 1355 O O . ALA A 1 174 ? -4.432 2.688 -8.828 1.00 84.75 174 ALA A O 1
ATOM 1356 N N . ILE A 1 175 ? -4.344 3.445 -6.713 1.00 86.75 175 ILE A N 1
ATOM 1357 C CA . ILE A 1 175 ? -2.904 3.742 -6.745 1.00 86.75 175 ILE A CA 1
ATOM 1358 C C . ILE A 1 175 ? -2.094 2.457 -6.954 1.00 86.75 175 ILE A C 1
ATOM 1360 O O . ILE A 1 175 ? -1.183 2.447 -7.775 1.00 86.75 175 ILE A O 1
ATOM 1364 N N . MET A 1 176 ? -2.443 1.370 -6.262 1.00 88.62 176 MET A N 1
ATOM 1365 C CA . MET A 1 176 ? -1.751 0.084 -6.405 1.00 88.62 176 MET A CA 1
ATOM 1366 C C . MET A 1 176 ? -1.878 -0.496 -7.811 1.00 88.62 176 MET A C 1
ATOM 1368 O O . MET A 1 176 ? -0.875 -0.897 -8.392 1.00 88.62 176 MET A O 1
ATOM 1372 N N . ILE A 1 177 ? -3.081 -0.459 -8.389 1.00 88.81 177 ILE A N 1
ATOM 1373 C CA . ILE A 1 177 ? -3.325 -0.873 -9.777 1.00 88.81 177 ILE A CA 1
ATOM 1374 C C . ILE A 1 177 ? -2.460 -0.058 -10.747 1.00 88.81 177 ILE A C 1
ATOM 1376 O O . ILE A 1 177 ? -1.862 -0.617 -11.667 1.00 88.81 177 ILE A O 1
ATOM 1380 N N . LEU A 1 178 ? -2.382 1.262 -10.546 1.00 87.31 178 LEU A N 1
ATOM 1381 C CA . LEU A 1 178 ? -1.596 2.149 -11.402 1.00 87.31 178 LEU A CA 1
ATOM 1382 C C . LEU A 1 178 ? -0.094 1.851 -11.310 1.00 87.31 178 LEU A C 1
ATOM 1384 O O . LEU A 1 178 ? 0.557 1.713 -12.343 1.00 87.31 178 LEU A O 1
ATOM 1388 N N . VAL A 1 179 ? 0.448 1.732 -10.094 1.00 87.06 179 VAL A N 1
ATOM 1389 C CA . VAL A 1 179 ? 1.870 1.420 -9.864 1.00 87.06 179 VAL A CA 1
ATOM 1390 C C . VAL A 1 179 ? 2.238 0.084 -10.510 1.00 87.06 179 VAL A C 1
ATOM 1392 O O . VAL A 1 179 ? 3.236 0.009 -11.226 1.00 87.06 179 VAL A O 1
ATOM 1395 N N . GLU A 1 180 ? 1.401 -0.936 -10.331 1.00 87.56 180 GLU A N 1
ATOM 1396 C CA . GLU A 1 180 ? 1.614 -2.263 -10.906 1.00 87.56 180 GLU A CA 1
ATOM 1397 C C . GLU A 1 180 ? 1.575 -2.239 -12.441 1.00 87.56 180 GLU A C 1
ATOM 1399 O O . GLU A 1 180 ? 2.437 -2.810 -13.107 1.00 87.56 180 GLU A O 1
ATOM 1404 N N . SER A 1 181 ? 0.620 -1.508 -13.023 1.00 87.50 181 SER A N 1
ATOM 1405 C CA . SER A 1 181 ? 0.502 -1.367 -14.481 1.00 87.50 181 SER A CA 1
ATOM 1406 C C . SER A 1 181 ? 1.754 -0.730 -15.093 1.00 87.50 181 SER A C 1
ATOM 1408 O O . SER A 1 181 ? 2.225 -1.163 -16.146 1.00 87.50 181 SER A O 1
ATOM 1410 N N . ILE A 1 182 ? 2.329 0.272 -14.419 1.00 85.31 182 ILE A N 1
ATOM 1411 C CA . ILE A 1 182 ? 3.578 0.917 -14.846 1.00 85.31 182 ILE A CA 1
ATOM 1412 C C . ILE A 1 182 ? 4.763 -0.048 -14.690 1.00 85.31 182 ILE A C 1
ATOM 1414 O O . ILE A 1 182 ? 5.614 -0.103 -15.579 1.00 85.31 182 ILE A O 1
ATOM 1418 N N . ALA A 1 183 ? 4.810 -0.842 -13.614 1.00 85.69 183 ALA A N 1
ATOM 1419 C CA . ALA A 1 183 ? 5.853 -1.847 -13.404 1.00 85.69 183 ALA A CA 1
ATOM 1420 C C . ALA A 1 183 ? 5.842 -2.929 -14.501 1.00 85.69 183 ALA A C 1
ATOM 1422 O O . ALA A 1 183 ? 6.889 -3.235 -15.073 1.00 85.69 183 ALA A O 1
ATOM 1423 N N . PHE A 1 184 ? 4.665 -3.453 -14.862 1.00 86.88 184 PHE A N 1
ATOM 1424 C CA . PHE A 1 184 ? 4.522 -4.404 -15.970 1.00 86.88 184 PHE A CA 1
ATOM 1425 C C . PHE A 1 184 ? 4.889 -3.790 -17.320 1.00 86.88 184 PHE A C 1
ATOM 1427 O O . PHE A 1 184 ? 5.547 -4.446 -18.128 1.00 86.88 184 PHE A O 1
ATOM 1434 N N . PHE A 1 185 ? 4.506 -2.535 -17.568 1.00 84.62 185 PHE A N 1
ATOM 1435 C CA . PHE A 1 185 ? 4.907 -1.828 -18.782 1.00 84.62 185 PHE A CA 1
ATOM 1436 C C . PHE A 1 185 ? 6.432 -1.675 -18.861 1.00 84.62 185 PHE A C 1
ATOM 1438 O O . PHE A 1 185 ? 7.024 -1.947 -19.903 1.00 84.62 185 PHE A O 1
ATOM 1445 N N . TYR A 1 186 ? 7.086 -1.325 -17.751 1.00 81.62 186 TYR A N 1
ATOM 1446 C CA . TYR A 1 186 ? 8.546 -1.268 -17.664 1.00 81.62 186 TYR A CA 1
ATOM 1447 C C . TYR A 1 186 ? 9.199 -2.633 -17.937 1.00 81.62 186 TYR A C 1
ATOM 1449 O O . TYR A 1 186 ? 10.127 -2.721 -18.744 1.00 81.62 186 TYR A O 1
ATOM 1457 N N . LEU A 1 187 ? 8.690 -3.711 -17.327 1.00 84.69 187 LEU A N 1
ATOM 1458 C CA . LEU A 1 187 ? 9.158 -5.076 -17.592 1.00 84.69 187 LEU A CA 1
ATOM 1459 C C . LEU A 1 187 ? 8.999 -5.445 -19.076 1.00 84.69 187 LEU A C 1
ATOM 1461 O O . LEU A 1 187 ? 9.906 -6.016 -19.675 1.00 84.69 187 LEU A O 1
ATOM 1465 N N . HIS A 1 188 ? 7.868 -5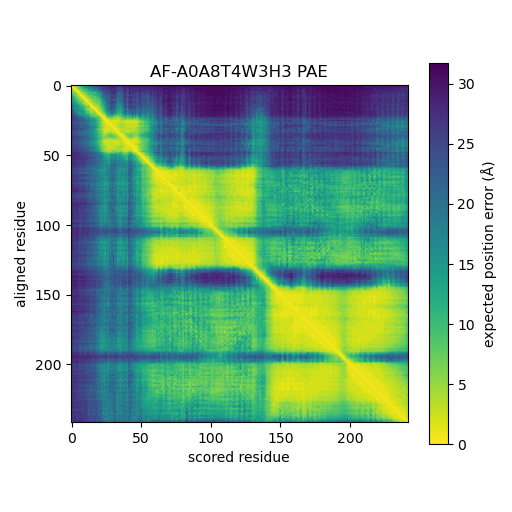.095 -19.690 1.00 82.38 188 HIS A N 1
ATOM 1466 C CA . HIS A 1 188 ? 7.624 -5.347 -21.107 1.00 82.38 188 HIS A CA 1
ATOM 1467 C C . HIS A 1 188 ? 8.629 -4.594 -21.993 1.00 82.38 188 HIS A C 1
ATOM 1469 O O . HIS A 1 188 ? 9.261 -5.195 -22.861 1.00 82.38 188 HIS A O 1
ATOM 1475 N N . MET A 1 189 ? 8.836 -3.299 -21.739 1.00 78.44 189 MET A N 1
ATOM 1476 C CA . MET A 1 189 ? 9.781 -2.472 -22.496 1.00 78.44 189 MET A CA 1
ATOM 1477 C C . MET A 1 189 ? 11.226 -2.963 -22.361 1.00 78.44 189 MET A C 1
ATOM 1479 O O . MET A 1 189 ? 11.959 -2.975 -23.345 1.00 78.44 189 MET A O 1
ATOM 1483 N N . THR A 1 190 ? 11.639 -3.398 -21.170 1.00 74.75 190 THR A N 1
ATOM 1484 C CA . THR A 1 190 ? 12.990 -3.941 -20.942 1.00 74.75 190 THR A CA 1
ATOM 1485 C C . THR A 1 190 ? 13.181 -5.310 -21.594 1.00 74.75 190 THR A C 1
ATOM 1487 O O . THR A 1 190 ? 14.202 -5.535 -22.245 1.00 74.75 190 THR A O 1
ATOM 1490 N N . TYR A 1 191 ? 12.185 -6.196 -21.502 1.00 80.50 191 TYR A N 1
ATOM 1491 C CA . TYR A 1 191 ? 12.232 -7.526 -22.111 1.00 80.50 191 TYR A CA 1
ATOM 1492 C C . TYR A 1 191 ? 12.304 -7.467 -23.646 1.00 80.50 191 TYR A C 1
ATOM 1494 O O . TYR A 1 191 ? 13.149 -8.129 -24.247 1.00 80.50 191 TYR A O 1
ATOM 1502 N N . TYR A 1 192 ? 11.460 -6.648 -24.286 1.00 78.69 192 TYR A N 1
ATOM 1503 C CA . TYR A 1 192 ? 11.392 -6.561 -25.752 1.00 78.69 192 TYR A CA 1
ATOM 1504 C C . TYR A 1 192 ? 12.343 -5.523 -26.366 1.00 78.69 192 TYR A C 1
ATOM 1506 O O . TYR A 1 192 ? 12.659 -5.621 -27.549 1.00 78.69 192 TYR A O 1
ATOM 1514 N N . GLY A 1 193 ? 12.803 -4.533 -25.597 1.00 68.81 193 GLY A N 1
ATOM 1515 C CA . GLY A 1 193 ? 13.595 -3.416 -26.115 1.00 68.81 193 GLY A CA 1
ATOM 1516 C C . GLY A 1 193 ? 15.102 -3.663 -26.214 1.00 68.81 193 GLY A C 1
ATOM 1517 O O . GLY A 1 193 ? 15.743 -3.013 -27.034 1.00 68.81 193 GLY A O 1
ATOM 1518 N N . PHE A 1 194 ? 15.680 -4.560 -25.401 1.00 64.00 194 PHE A N 1
ATOM 1519 C CA . PHE A 1 194 ? 17.147 -4.644 -25.260 1.00 64.00 194 PHE A CA 1
ATOM 1520 C C . PHE A 1 194 ? 17.770 -6.044 -25.359 1.00 64.00 194 PHE A C 1
ATOM 1522 O O . PHE A 1 194 ? 18.978 -6.140 -25.551 1.00 64.00 194 PHE A O 1
ATOM 1529 N N . GLY A 1 195 ? 17.002 -7.135 -25.259 1.00 58.66 195 GLY A N 1
ATOM 1530 C CA . GLY A 1 195 ? 17.528 -8.495 -25.465 1.00 58.66 195 GLY A CA 1
ATOM 1531 C C . GLY A 1 195 ? 18.599 -8.968 -24.462 1.00 58.66 195 GLY A C 1
ATOM 1532 O O . GLY A 1 195 ? 19.223 -10.003 -24.688 1.00 58.66 195 GLY A O 1
ATOM 1533 N N . ILE A 1 196 ? 18.823 -8.250 -23.353 1.00 61.16 196 ILE A N 1
ATOM 1534 C CA . ILE A 1 196 ? 19.784 -8.631 -22.305 1.00 61.16 196 ILE A CA 1
ATOM 1535 C C . ILE A 1 196 ? 19.049 -9.390 -21.190 1.00 61.16 196 ILE A C 1
ATOM 1537 O O . ILE A 1 196 ? 18.170 -8.851 -20.523 1.00 61.16 196 ILE A O 1
ATOM 1541 N N . LEU A 1 197 ? 19.435 -10.649 -20.966 1.00 60.00 197 LEU A N 1
ATOM 1542 C CA . LEU A 1 197 ? 18.754 -11.604 -20.074 1.00 60.00 197 LEU A CA 1
ATOM 1543 C C . LEU A 1 197 ? 18.886 -11.321 -18.562 1.00 60.00 197 LEU A C 1
ATOM 1545 O O . LEU A 1 197 ? 18.122 -11.891 -17.786 1.00 60.00 197 LEU A O 1
ATOM 1549 N N . LEU A 1 198 ? 19.821 -10.469 -18.120 1.00 62.41 198 LEU A N 1
ATOM 1550 C CA . LEU A 1 198 ? 20.060 -10.196 -16.687 1.00 62.41 198 LEU A CA 1
ATOM 1551 C C . LEU A 1 198 ? 19.223 -9.040 -16.104 1.00 62.41 198 LEU A C 1
ATOM 1553 O O . LEU A 1 198 ? 18.944 -9.020 -14.907 1.00 62.41 198 LEU A O 1
ATOM 1557 N N . GLU A 1 199 ? 18.775 -8.108 -16.941 1.00 66.00 199 GLU A N 1
ATOM 1558 C CA . GLU A 1 199 ? 17.907 -6.982 -16.570 1.00 66.00 199 GLU A CA 1
ATOM 1559 C C . GLU A 1 199 ? 16.486 -7.386 -16.094 1.00 66.00 199 GLU A C 1
ATOM 1561 O O . GLU A 1 199 ? 16.016 -6.832 -15.095 1.00 66.00 199 GLU A O 1
ATOM 1566 N N . PRO A 1 200 ? 15.779 -8.366 -16.705 1.00 72.69 200 PRO A N 1
ATOM 1567 C CA . PRO A 1 200 ? 14.387 -8.653 -16.347 1.00 72.69 200 PRO A CA 1
ATOM 1568 C C . PRO A 1 200 ? 14.222 -9.298 -14.968 1.00 72.69 200 PRO A C 1
ATOM 1570 O O . PRO A 1 200 ? 13.148 -9.186 -14.377 1.00 72.69 200 PRO A O 1
ATOM 1573 N N . LEU A 1 201 ? 15.259 -9.946 -14.421 1.00 80.56 201 LEU A N 1
ATOM 1574 C CA . LEU A 1 201 ? 15.166 -10.607 -13.116 1.00 80.56 201 LEU A CA 1
ATOM 1575 C C . LEU A 1 201 ? 14.843 -9.606 -12.000 1.00 80.56 201 LEU A C 1
ATOM 1577 O O . LEU A 1 201 ? 13.993 -9.876 -11.158 1.00 80.56 201 LEU A O 1
ATOM 1581 N N . HIS A 1 202 ? 15.472 -8.434 -12.013 1.00 75.38 202 HIS A N 1
ATOM 1582 C CA . HIS A 1 202 ? 15.246 -7.407 -11.001 1.00 75.38 202 HIS A CA 1
ATOM 1583 C C . HIS A 1 202 ? 13.825 -6.834 -11.074 1.00 75.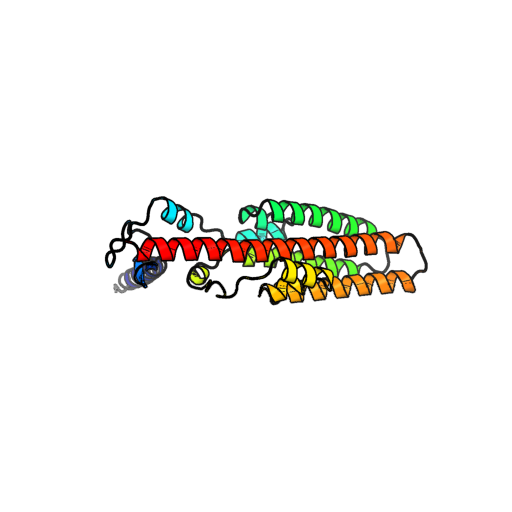38 202 HIS A C 1
ATOM 1585 O O . HIS A 1 202 ? 13.143 -6.725 -10.055 1.00 75.38 202 HIS A O 1
ATOM 1591 N N . ALA A 1 203 ? 13.336 -6.552 -12.284 1.00 78.88 203 ALA A N 1
ATOM 1592 C CA . ALA A 1 203 ? 11.961 -6.108 -12.496 1.00 78.88 203 ALA A CA 1
ATOM 1593 C C . ALA A 1 203 ? 10.939 -7.172 -12.049 1.00 78.88 203 ALA A C 1
ATOM 1595 O O . ALA A 1 203 ? 9.961 -6.836 -11.383 1.00 78.88 203 ALA A O 1
ATOM 1596 N N . LEU A 1 204 ? 11.193 -8.456 -12.328 1.00 85.25 204 LEU A N 1
ATOM 1597 C CA . LEU A 1 204 ? 10.362 -9.567 -11.853 1.00 85.25 204 LEU A CA 1
ATOM 1598 C C . LEU A 1 204 ? 10.366 -9.689 -10.326 1.00 85.25 204 LEU A C 1
ATOM 1600 O O . LEU A 1 204 ? 9.308 -9.875 -9.729 1.00 85.25 204 LEU A O 1
ATOM 1604 N N . LEU A 1 205 ? 11.532 -9.556 -9.686 1.00 85.12 205 LEU A N 1
ATOM 1605 C CA . LEU A 1 205 ? 11.642 -9.566 -8.226 1.00 85.12 205 LEU A CA 1
ATOM 1606 C C . LEU A 1 205 ? 10.904 -8.379 -7.600 1.00 85.12 205 LEU A C 1
ATOM 1608 O O . LEU A 1 205 ? 10.219 -8.554 -6.595 1.00 85.12 205 LEU A O 1
ATOM 1612 N N . PHE A 1 206 ? 11.001 -7.192 -8.201 1.00 82.75 206 PHE A N 1
ATOM 1613 C CA . PHE A 1 206 ? 10.283 -6.002 -7.750 1.00 82.75 206 PHE A CA 1
ATOM 1614 C C . PHE A 1 206 ? 8.761 -6.163 -7.870 1.00 82.75 206 PHE A C 1
ATOM 1616 O O . PHE A 1 206 ? 8.048 -5.875 -6.911 1.00 82.75 206 PHE A O 1
ATOM 1623 N N . ILE A 1 207 ? 8.272 -6.687 -8.998 1.00 88.25 207 ILE A N 1
ATOM 1624 C CA . ILE A 1 207 ? 6.850 -6.995 -9.225 1.00 88.25 207 ILE A CA 1
ATOM 1625 C C . ILE A 1 207 ? 6.354 -8.042 -8.222 1.00 88.25 207 ILE A C 1
ATOM 1627 O O . ILE A 1 207 ? 5.383 -7.808 -7.508 1.00 88.25 207 ILE A O 1
ATOM 1631 N N . ALA A 1 208 ? 7.053 -9.173 -8.091 1.00 90.12 208 ALA A N 1
ATOM 1632 C CA . ALA A 1 208 ? 6.687 -10.221 -7.137 1.00 90.12 208 ALA A CA 1
ATOM 1633 C C . ALA A 1 208 ? 6.638 -9.687 -5.695 1.00 90.12 208 ALA A C 1
ATOM 1635 O O . ALA A 1 208 ? 5.749 -10.036 -4.914 1.00 90.12 208 ALA A O 1
ATOM 1636 N N . TRP A 1 209 ? 7.575 -8.804 -5.352 1.00 87.00 209 TRP A N 1
ATOM 1637 C CA . TRP A 1 209 ? 7.627 -8.156 -4.052 1.00 87.00 209 TRP A CA 1
ATOM 1638 C C . TRP A 1 209 ? 6.458 -7.165 -3.843 1.00 87.00 209 TRP A C 1
ATOM 1640 O O . TRP A 1 209 ? 5.788 -7.234 -2.807 1.00 87.00 209 TRP A O 1
ATOM 1650 N N . LEU A 1 210 ? 6.146 -6.302 -4.823 1.00 86.19 210 LEU A N 1
ATOM 1651 C CA . LEU A 1 210 ? 4.989 -5.388 -4.784 1.00 86.19 210 LEU A CA 1
ATOM 1652 C C . LEU A 1 210 ? 3.681 -6.158 -4.609 1.00 86.19 210 LEU A C 1
ATOM 1654 O O . LEU A 1 210 ? 2.793 -5.749 -3.851 1.00 86.19 210 LEU A O 1
ATOM 1658 N N . TRP A 1 211 ? 3.583 -7.302 -5.277 1.00 91.69 211 TRP A N 1
ATOM 1659 C CA . TRP A 1 211 ? 2.442 -8.194 -5.195 1.00 91.69 211 TRP A CA 1
ATOM 1660 C C . TRP A 1 211 ? 2.275 -8.774 -3.787 1.00 91.69 211 TRP A C 1
ATOM 1662 O O . TRP A 1 211 ? 1.192 -8.687 -3.200 1.00 91.69 211 TRP A O 1
ATOM 1672 N N . ALA A 1 212 ? 3.357 -9.289 -3.195 1.00 91.38 212 ALA A N 1
ATOM 1673 C CA . ALA A 1 212 ? 3.357 -9.799 -1.825 1.00 91.38 212 ALA A CA 1
ATOM 1674 C C . ALA A 1 212 ? 2.959 -8.713 -0.810 1.00 91.38 212 ALA A C 1
ATOM 1676 O O . ALA A 1 212 ? 2.135 -8.958 0.077 1.00 91.38 212 ALA A O 1
ATOM 1677 N N . PHE A 1 213 ? 3.478 -7.492 -0.976 1.00 89.12 213 PHE A N 1
ATOM 1678 C CA . PHE A 1 213 ? 3.093 -6.346 -0.154 1.00 89.12 213 PHE A CA 1
ATOM 1679 C C . PHE A 1 213 ? 1.592 -6.034 -0.262 1.00 89.12 213 PHE A C 1
ATOM 1681 O O . PHE A 1 213 ? 0.922 -5.838 0.754 1.00 89.12 213 PHE A O 1
ATOM 1688 N N . ASN A 1 214 ? 1.039 -6.042 -1.477 1.00 91.50 214 ASN A N 1
ATOM 1689 C CA . ASN A 1 214 ? -0.382 -5.792 -1.718 1.00 91.50 214 ASN A CA 1
ATOM 1690 C C . ASN A 1 214 ? -1.298 -6.824 -1.054 1.00 91.50 214 ASN A C 1
ATOM 1692 O O . ASN A 1 214 ? -2.374 -6.472 -0.559 1.00 91.50 214 ASN A O 1
ATOM 1696 N N . ILE A 1 215 ? -0.881 -8.090 -1.045 1.00 93.56 215 ILE A N 1
ATOM 1697 C CA . ILE A 1 215 ? -1.587 -9.174 -0.359 1.00 93.56 215 ILE A CA 1
ATOM 1698 C C . ILE A 1 215 ? -1.558 -8.949 1.157 1.00 93.56 215 ILE A C 1
ATOM 1700 O O . ILE A 1 215 ? -2.603 -9.008 1.812 1.00 93.56 215 ILE A O 1
ATOM 1704 N N . TYR A 1 216 ? -0.380 -8.644 1.705 1.00 91.81 216 TYR A N 1
ATOM 1705 C CA . TYR A 1 216 ? -0.205 -8.378 3.131 1.00 91.81 216 TYR A CA 1
ATOM 1706 C C . TYR A 1 216 ? -1.036 -7.174 3.607 1.00 91.81 216 TYR A C 1
ATOM 1708 O O . TYR A 1 216 ? -1.756 -7.278 4.602 1.00 91.81 216 TYR A O 1
ATOM 1716 N N . ASP A 1 217 ? -1.002 -6.045 2.893 1.00 88.25 217 ASP A N 1
ATOM 1717 C CA . ASP A 1 217 ? -1.754 -4.849 3.293 1.00 88.25 217 ASP A CA 1
ATOM 1718 C C . ASP A 1 217 ? -3.273 -5.099 3.254 1.00 88.25 217 ASP A C 1
ATOM 1720 O O . ASP A 1 217 ? -3.981 -4.755 4.206 1.00 88.25 217 ASP A O 1
ATOM 1724 N N . ALA A 1 218 ? -3.776 -5.797 2.228 1.00 89.06 218 ALA A N 1
ATOM 1725 C CA . ALA A 1 218 ? -5.186 -6.181 2.151 1.00 89.06 218 ALA A CA 1
ATOM 1726 C C . ALA A 1 218 ? -5.621 -7.081 3.324 1.00 89.06 218 ALA A C 1
ATOM 1728 O O . ALA A 1 218 ? -6.697 -6.864 3.891 1.00 89.06 218 ALA A O 1
ATOM 1729 N N . PHE A 1 219 ? -4.780 -8.040 3.726 1.00 93.06 219 PHE A N 1
ATOM 1730 C CA . PHE A 1 219 ? -5.013 -8.891 4.897 1.00 93.06 219 PHE A CA 1
ATOM 1731 C C . PHE A 1 219 ? -5.077 -8.084 6.201 1.00 93.06 219 PHE A C 1
ATOM 1733 O O . PHE A 1 219 ? -6.001 -8.243 7.004 1.00 93.06 219 PHE A O 1
ATOM 1740 N N . MET A 1 220 ? -4.102 -7.200 6.426 1.00 86.50 220 MET A N 1
ATOM 1741 C CA . MET A 1 220 ? -4.022 -6.429 7.670 1.00 86.50 220 MET A CA 1
ATOM 1742 C C . MET A 1 220 ? -5.209 -5.482 7.824 1.00 86.50 220 MET A C 1
ATOM 1744 O O . MET A 1 220 ? -5.758 -5.334 8.920 1.00 86.50 220 MET A O 1
ATOM 1748 N N . ILE A 1 221 ? -5.652 -4.876 6.722 1.00 83.69 221 ILE A N 1
ATOM 1749 C CA . ILE A 1 221 ? -6.824 -4.003 6.716 1.00 83.69 221 ILE A CA 1
ATOM 1750 C C . ILE A 1 221 ? -8.095 -4.788 7.057 1.00 83.69 221 ILE A C 1
ATOM 1752 O O . ILE A 1 221 ? -8.851 -4.350 7.926 1.00 83.69 221 ILE A O 1
ATOM 1756 N N . SER A 1 222 ? -8.339 -5.939 6.423 1.00 85.19 222 SER A N 1
ATOM 1757 C CA . SER A 1 222 ? -9.556 -6.719 6.687 1.00 85.19 222 SER A CA 1
ATOM 1758 C C . SER A 1 222 ? -9.592 -7.236 8.126 1.00 85.19 222 SER A C 1
ATOM 1760 O O . SER A 1 222 ? -10.621 -7.134 8.795 1.00 85.19 222 SER A O 1
ATOM 1762 N N . LYS A 1 223 ? -8.448 -7.707 8.647 1.00 87.62 223 LYS A N 1
ATOM 1763 C CA . LYS A 1 223 ? -8.307 -8.126 10.047 1.00 87.62 223 LYS A CA 1
ATOM 1764 C C . LYS A 1 223 ? -8.642 -6.980 11.001 1.00 87.62 223 LYS A C 1
ATOM 1766 O O . LYS A 1 223 ? -9.425 -7.172 11.927 1.00 87.62 223 LYS A O 1
ATOM 1771 N N . LYS A 1 224 ? -8.102 -5.781 10.751 1.00 80.25 224 LYS A N 1
ATOM 1772 C CA . LYS A 1 224 ? -8.377 -4.589 11.566 1.00 80.25 224 LYS A CA 1
ATOM 1773 C C . LYS A 1 224 ? -9.861 -4.212 11.558 1.00 80.25 224 LYS A C 1
ATOM 1775 O O . LYS A 1 224 ? -10.403 -3.908 12.615 1.00 80.25 224 LYS A O 1
ATOM 1780 N N . ILE A 1 225 ? -10.523 -4.260 10.398 1.00 78.69 225 ILE A N 1
ATOM 1781 C CA . ILE A 1 225 ? -11.966 -3.982 10.279 1.00 78.69 225 ILE A CA 1
ATOM 1782 C C . ILE A 1 225 ? -12.783 -4.964 11.132 1.00 78.69 225 ILE A C 1
ATOM 1784 O O . ILE A 1 225 ? -13.684 -4.544 11.858 1.00 78.69 225 ILE A O 1
ATOM 1788 N N . ASN A 1 226 ? -12.453 -6.256 11.083 1.00 80.69 226 ASN A N 1
ATOM 1789 C CA . ASN A 1 226 ? -13.182 -7.278 11.835 1.00 80.69 226 ASN A CA 1
ATOM 1790 C C . ASN A 1 226 ? -12.952 -7.169 13.352 1.00 80.69 226 ASN A C 1
ATOM 1792 O O . ASN A 1 226 ? -13.908 -7.307 14.112 1.00 80.69 226 ASN A O 1
ATOM 1796 N N . LEU A 1 227 ? -11.724 -6.862 13.793 1.00 78.06 227 LEU A N 1
ATOM 1797 C CA . LEU A 1 227 ? -11.418 -6.632 15.213 1.00 78.06 227 LEU A CA 1
ATOM 1798 C C . LEU A 1 227 ? -12.211 -5.447 15.779 1.00 78.06 227 LEU A C 1
ATOM 1800 O O . LEU A 1 227 ? -12.889 -5.593 16.792 1.00 78.06 227 LEU A O 1
ATOM 1804 N N . LEU A 1 228 ? -12.211 -4.310 15.072 1.00 74.38 228 LEU A N 1
ATOM 1805 C CA . LEU A 1 228 ? -12.972 -3.123 15.477 1.00 74.38 228 LEU A CA 1
ATOM 1806 C C . LEU A 1 228 ? -14.477 -3.405 15.569 1.00 74.38 228 LEU A C 1
ATOM 1808 O O . LEU A 1 228 ? -15.151 -2.921 16.475 1.00 74.38 228 LEU A O 1
ATOM 1812 N N . LYS A 1 229 ? -15.020 -4.210 14.648 1.00 73.00 229 LYS A N 1
ATOM 1813 C CA . LYS A 1 229 ? -16.427 -4.621 14.701 1.00 73.00 229 LYS A CA 1
ATOM 1814 C C . LYS A 1 229 ? -16.730 -5.430 15.968 1.00 73.00 229 LYS A C 1
ATOM 1816 O O . LYS A 1 229 ? -17.754 -5.177 16.597 1.00 73.00 229 LYS A O 1
ATOM 1821 N N . GLY A 1 230 ? -15.858 -6.372 16.335 1.00 72.69 230 GLY A N 1
ATOM 1822 C CA . GLY A 1 230 ? -16.002 -7.179 17.551 1.00 72.69 230 GLY A CA 1
ATOM 1823 C C . GLY A 1 230 ? -16.009 -6.331 18.824 1.00 72.69 230 GLY A C 1
ATOM 1824 O O . GLY A 1 230 ? -16.912 -6.468 19.647 1.00 72.69 230 GLY A O 1
ATOM 1825 N N . GLU A 1 231 ? -15.070 -5.388 18.942 1.00 72.38 231 GLU A N 1
ATOM 1826 C CA . GLU A 1 231 ? -15.009 -4.449 20.071 1.00 72.38 231 GLU A CA 1
ATOM 1827 C C . GLU A 1 231 ? -16.293 -3.610 20.181 1.00 72.38 231 GLU A C 1
ATOM 1829 O O . GLU A 1 231 ? -16.902 -3.537 21.248 1.00 72.38 231 GLU A O 1
ATOM 1834 N N . ILE A 1 232 ? -16.778 -3.047 19.068 1.00 68.06 232 ILE A N 1
ATOM 1835 C CA . ILE A 1 232 ? -18.013 -2.246 19.052 1.00 68.06 232 ILE A CA 1
ATOM 1836 C C . ILE A 1 232 ? -19.236 -3.075 19.476 1.00 68.06 232 ILE A C 1
ATOM 1838 O O . ILE A 1 232 ? -20.104 -2.564 20.185 1.00 68.06 232 ILE A O 1
ATOM 1842 N N . LEU A 1 233 ? -19.329 -4.338 19.047 1.00 73.50 233 LEU A N 1
ATOM 1843 C CA . LEU A 1 233 ? -20.423 -5.229 19.447 1.00 73.50 233 LEU A CA 1
ATOM 1844 C C . LEU A 1 233 ? -20.385 -5.520 20.954 1.00 73.50 233 LEU A C 1
ATOM 1846 O O . LEU A 1 233 ? -21.412 -5.370 21.613 1.00 73.50 233 LEU A O 1
ATOM 1850 N N . SER A 1 234 ? -19.207 -5.816 21.511 1.00 70.31 234 SER A N 1
ATOM 1851 C CA . SER A 1 234 ? -19.049 -6.069 22.953 1.00 70.31 234 SER A CA 1
ATOM 1852 C C . SER A 1 234 ? -19.423 -4.861 23.830 1.00 70.31 234 SER A C 1
ATOM 1854 O O . SER A 1 234 ? -20.031 -5.011 24.894 1.00 70.31 234 SER A O 1
ATOM 1856 N N . LEU A 1 235 ? -19.140 -3.641 23.356 1.00 68.31 235 LEU A N 1
ATOM 1857 C CA . LEU A 1 235 ? -19.528 -2.406 24.041 1.00 68.31 235 LEU A CA 1
ATOM 1858 C C . LEU A 1 235 ? -21.048 -2.190 24.007 1.00 68.31 235 LEU A C 1
ATOM 1860 O O . LEU A 1 235 ? -21.636 -1.782 25.008 1.00 68.31 235 LEU A O 1
ATOM 1864 N N . LYS A 1 236 ? -21.698 -2.497 22.876 1.00 66.81 236 LYS A N 1
ATOM 1865 C CA . LYS A 1 236 ? -23.161 -2.405 22.740 1.00 66.81 236 LYS A CA 1
ATOM 1866 C C . LYS A 1 236 ? -23.898 -3.395 23.639 1.00 66.81 236 LYS A C 1
ATOM 1868 O O . LYS A 1 236 ? -24.965 -3.055 24.143 1.00 66.81 236 LYS A O 1
ATOM 1873 N N . GLU A 1 237 ? -23.364 -4.600 23.817 1.00 74.12 237 GLU A N 1
ATOM 1874 C CA . GLU A 1 237 ? -23.949 -5.608 24.708 1.00 74.12 237 GLU A CA 1
ATOM 1875 C C . GLU A 1 237 ? -23.840 -5.184 26.172 1.00 74.12 237 GLU A C 1
ATOM 1877 O O . GLU A 1 237 ? -24.862 -5.130 26.850 1.00 74.12 237 GLU A O 1
ATOM 1882 N N . THR A 1 238 ? -22.648 -4.765 26.612 1.00 69.25 238 THR A N 1
ATOM 1883 C CA . THR A 1 238 ? -22.418 -4.254 27.977 1.00 69.25 238 THR A CA 1
ATOM 1884 C C . THR A 1 238 ? -23.378 -3.113 28.335 1.00 69.25 238 THR A C 1
ATOM 1886 O O . THR A 1 238 ? -23.935 -3.093 29.430 1.00 69.25 238 THR A O 1
ATOM 1889 N N . TYR A 1 239 ? -23.622 -2.185 27.403 1.00 65.88 239 TYR A N 1
ATOM 1890 C CA . TYR A 1 239 ? -24.520 -1.048 27.633 1.00 65.88 239 TYR A CA 1
ATOM 1891 C C . TYR A 1 239 ? -26.010 -1.420 27.634 1.00 65.88 239 TYR A C 1
ATOM 1893 O O . TYR A 1 239 ? -26.811 -0.735 28.251 1.00 65.88 239 TYR A O 1
ATOM 1901 N N . ARG A 1 240 ? -26.415 -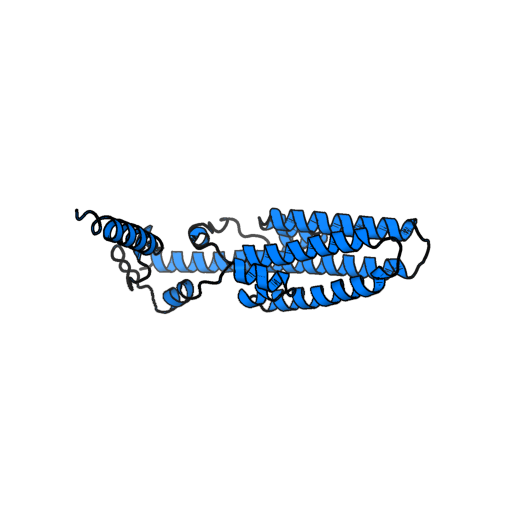2.493 26.945 1.00 65.50 240 ARG A N 1
ATOM 1902 C CA . ARG A 1 240 ? -27.810 -2.969 26.994 1.00 65.50 240 ARG A CA 1
ATOM 1903 C C . ARG A 1 240 ? -28.142 -3.708 28.288 1.00 65.50 240 ARG A C 1
ATOM 1905 O O . ARG A 1 240 ? -29.321 -3.869 28.587 1.00 65.50 240 ARG A O 1
ATOM 1912 N N . SER A 1 241 ? -27.132 -4.219 28.988 1.00 72.75 241 SER A N 1
ATOM 1913 C CA . SER A 1 241 ? -27.295 -5.032 30.197 1.00 72.75 241 SER A CA 1
ATOM 1914 C C . SER A 1 241 ? -27.205 -4.261 31.518 1.00 72.75 241 SER A C 1
ATOM 1916 O O . SER A 1 241 ? -27.448 -4.869 32.558 1.00 72.75 241 SER A O 1
ATOM 1918 N N . GLY A 1 242 ? -26.829 -2.977 31.492 1.00 56.66 242 GLY A N 1
ATOM 1919 C CA . GLY A 1 242 ? -26.750 -2.096 32.665 1.00 56.66 242 GLY A CA 1
ATOM 1920 C C . GLY A 1 242 ? -27.815 -1.016 32.616 1.00 56.66 242 GLY A C 1
ATOM 1921 O O . GLY A 1 242 ? -28.383 -0.726 33.689 1.00 56.66 242 GLY A O 1
#

Solvent-accessible surface area (backbone atoms only — not comparable to full-atom values): 133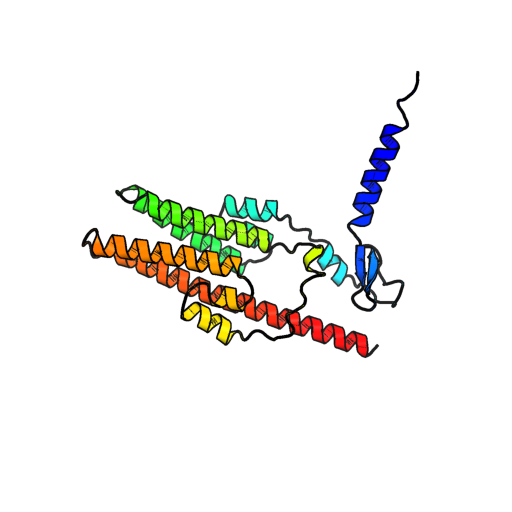42 Å² total; per-residue (Å²): 138,87,91,76,68,75,65,59,56,57,53,51,54,60,47,50,57,59,56,64,66,69,40,62,44,67,38,90,87,75,65,46,83,37,52,82,81,55,54,46,39,92,88,73,66,52,67,52,50,78,69,55,57,57,74,68,64,68,79,72,54,40,65,58,14,22,50,37,19,68,76,38,46,20,46,7,27,43,70,67,73,33,56,71,58,12,54,53,33,33,55,47,40,53,54,54,50,54,51,48,70,65,44,70,78,52,99,63,47,66,62,61,51,51,53,48,51,52,54,50,50,48,50,21,48,50,21,31,64,65,43,78,53,81,75,43,79,80,56,69,68,66,64,90,64,80,57,57,39,67,59,16,27,52,32,8,68,76,39,46,18,43,6,29,38,72,69,68,39,50,70,60,10,53,52,39,38,50,54,48,53,52,51,52,50,50,43,50,51,52,56,77,69,66,77,56,84,73,64,52,55,57,50,50,52,50,49,55,48,54,37,53,51,34,25,50,53,16,32,53,51,25,50,52,53,45,52,53,46,52,54,54,52,54,54,54,51,56,62,73,76,109

pLDDT: mean 73.15, std 17.19, range [32.41, 94.25]

Foldseek 3Di:
DDPDPPVVVVVVVVVVVVVQVVQWDQDPQPRDTDGLPDQADPPPRRGPPPVNNVVVVLQQDLVVLLVLLLVAFLRLCVSLVNVVNSVVRRVVRVLLVVVLVVPVVDDPNVLSVVLVVLVSVLSSVCSNPSRDDPVCVVPPPLPPDQQPLVVLLVLLVVPQLRSCVSLVNNVSSVSRRVSLVSLVVVLVCVVPPPVDPPVNVSSVVVNVVSSVVSSVVSNVSSVVSNVVVVVVVVVVVVSVVD